Protein AF-0000000087153429 (afdb_homodimer)

Foldseek 3Di:
DPPPPDFLAQVVLQVCLVPPDDPVLCVQVKAWDHFFLDADDVRDPQDFGFTKMKRFDDQVQDDPPQWRDVVNVQSVQVSRQLSSVCSPVSHDFDKDWDDKDKDFDDTDGPFMKMWTKGFNDDDDFKTKIKIFIATPVPRHTGMIMITMMTTDDD/DPPPPDFLAQVVLQVCLVPPDDPVLCVQVKAWDHFFLDADDVRDPQDFGFTKMKRFDDQVQADPPQWRDVVNVQSVQVSRQLSSVCSPVSHDFDKDWDDKDKDFDDTDGPFMKMKTKGFNDDDDFKTKIKIFIATPVPRHTGMIMITMMTTDDD

Radius of gyration: 20.34 Å; Cα contacts (8 Å, |Δi|>4): 726; chains: 2; bounding box: 44×80×56 Å

Structure (mmCIF, N/CA/C/O backbone):
data_AF-0000000087153429-model_v1
#
loop_
_entity.id
_entity.type
_entity.pdbx_description
1 polymer 'Thioesterase domain-containing protein'
#
loop_
_atom_site.group_PDB
_atom_site.id
_atom_site.type_symbol
_atom_site.label_atom_id
_atom_site.label_alt_id
_atom_site.label_comp_id
_atom_site.label_asym_id
_atom_site.label_entity_id
_atom_site.label_seq_id
_atom_site.pdbx_PDB_ins_code
_atom_site.Cartn_x
_atom_site.Cartn_y
_atom_site.Cartn_z
_atom_site.occupancy
_atom_site.B_iso_or_equiv
_atom_site.auth_seq_id
_atom_site.auth_comp_id
_atom_site.auth_asym_id
_atom_site.auth_atom_id
_atom_site.pdbx_PDB_model_num
ATOM 1 N N . MET A 1 1 ? -10.391 -35.375 -31 1 30.48 1 MET A N 1
ATOM 2 C CA . MET A 1 1 ? -9.078 -34.969 -30.5 1 30.48 1 MET A CA 1
ATOM 3 C C . MET A 1 1 ? -9.211 -33.969 -29.344 1 30.48 1 MET A C 1
ATOM 5 O O . MET A 1 1 ? -9.688 -32.844 -29.531 1 30.48 1 MET A O 1
ATOM 9 N N . GLN A 1 2 ? -9.688 -34.344 -28.078 1 32.41 2 GLN A N 1
ATOM 10 C CA . GLN A 1 2 ? -10.211 -33.562 -26.969 1 32.41 2 GLN A CA 1
ATOM 11 C C . GLN A 1 2 ? -9.242 -32.438 -26.578 1 32.41 2 GLN A C 1
ATOM 13 O O . GLN A 1 2 ? -8.055 -32.688 -26.375 1 32.41 2 GLN A O 1
ATOM 18 N N . GLN A 1 3 ? -9.156 -31.266 -27.094 1 40.16 3 GLN A N 1
ATOM 19 C CA . GLN A 1 3 ? -8.258 -30.156 -26.797 1 40.16 3 GLN A CA 1
ATOM 20 C C . GLN A 1 3 ? -7.902 -30.109 -25.312 1 40.16 3 GLN A C 1
ATOM 22 O O . GLN A 1 3 ? -8.789 -30 -24.453 1 40.16 3 GLN A O 1
ATOM 27 N N . GLN A 1 4 ? -7.055 -31.047 -24.688 1 43.53 4 GLN A N 1
ATOM 28 C CA . GLN A 1 4 ? -6.602 -31.188 -23.312 1 43.53 4 GLN A CA 1
ATOM 29 C C . GLN A 1 4 ? -6.574 -29.828 -22.609 1 43.53 4 GLN A C 1
ATOM 31 O O . GLN A 1 4 ? -5.992 -28.875 -23.125 1 43.53 4 GLN A O 1
ATOM 36 N N . ALA A 1 5 ? -7.582 -29.281 -21.984 1 48.53 5 ALA A N 1
ATOM 37 C CA . ALA A 1 5 ? -7.793 -28.125 -21.109 1 48.53 5 ALA A CA 1
ATOM 38 C C . ALA A 1 5 ? -6.496 -27.719 -20.406 1 48.53 5 ALA A C 1
ATOM 40 O O . ALA A 1 5 ? -5.965 -28.484 -19.594 1 48.53 5 ALA A O 1
ATOM 41 N N . GLY A 1 6 ? -5.328 -27.047 -20.984 1 57.31 6 GLY A N 1
ATOM 42 C CA . GLY A 1 6 ? -3.984 -26.703 -20.562 1 57.31 6 GLY A CA 1
ATOM 43 C C . GLY A 1 6 ? -3.92 -26.219 -19.125 1 57.31 6 GLY A C 1
ATOM 44 O O . GLY A 1 6 ? -4.93 -25.797 -18.562 1 57.31 6 GLY A O 1
ATOM 45 N N . GLU A 1 7 ? -2.986 -26.922 -18.234 1 78.5 7 GLU A N 1
ATOM 46 C CA . GLU A 1 7 ? -2.736 -26.656 -16.828 1 78.5 7 GLU A CA 1
ATOM 47 C C . GLU A 1 7 ? -2.492 -25.172 -16.578 1 78.5 7 GLU A C 1
ATOM 49 O O . GLU A 1 7 ? -1.867 -24.5 -17.406 1 78.5 7 GLU A O 1
ATOM 54 N N . PHE A 1 8 ? -3.344 -24.469 -15.719 1 90.19 8 PHE A N 1
ATOM 55 C CA . PHE A 1 8 ? -3.133 -23.078 -15.305 1 90.19 8 PHE A CA 1
ATOM 56 C C . PHE A 1 8 ? -1.677 -22.844 -14.922 1 90.19 8 PHE A C 1
ATOM 58 O O . PHE A 1 8 ? -1.229 -23.312 -13.867 1 90.19 8 PHE A O 1
ATOM 65 N N . GLY A 1 9 ? -0.944 -22.344 -15.914 1 94.81 9 GLY A N 1
ATOM 66 C CA . GLY A 1 9 ? 0.492 -22.219 -15.727 1 94.81 9 GLY A CA 1
ATOM 67 C C . GLY A 1 9 ? 0.969 -20.781 -15.766 1 94.81 9 GLY A C 1
ATOM 68 O O . GLY A 1 9 ? 0.185 -19.844 -15.539 1 94.81 9 GLY A O 1
ATOM 69 N N . ILE A 1 10 ? 2.273 -20.641 -15.969 1 96.62 10 ILE A N 1
ATOM 70 C CA . ILE A 1 10 ? 2.922 -19.344 -15.852 1 96.62 10 ILE A CA 1
ATOM 71 C C . ILE A 1 10 ? 2.369 -18.391 -16.906 1 96.62 10 ILE A C 1
ATOM 73 O O . ILE A 1 10 ? 2.238 -17.188 -16.656 1 96.62 10 ILE A O 1
ATOM 77 N N . GLU A 1 11 ? 1.976 -18.875 -18.047 1 96.75 11 GLU A N 1
ATOM 78 C CA . GLU A 1 11 ? 1.41 -18.016 -19.094 1 96.75 11 GLU A CA 1
ATOM 79 C C . GLU A 1 11 ? 0.051 -17.469 -18.672 1 96.75 11 GLU A C 1
ATOM 81 O O . GLU A 1 11 ? -0.294 -16.328 -19.016 1 96.75 11 GLU A O 1
ATOM 86 N N . ASP A 1 12 ? -0.68 -18.234 -17.984 1 97 12 ASP A N 1
ATOM 87 C CA . ASP A 1 12 ? -1.948 -17.766 -17.438 1 97 12 ASP A CA 1
ATOM 88 C C . ASP A 1 12 ? -1.724 -16.672 -16.391 1 97 12 ASP A C 1
ATOM 90 O O . ASP A 1 12 ? -2.461 -15.68 -16.359 1 97 12 ASP A O 1
ATOM 94 N N . ALA A 1 13 ? -0.719 -16.922 -15.57 1 97.56 13 ALA A N 1
ATOM 95 C CA . ALA A 1 13 ? -0.369 -15.914 -14.57 1 97.56 13 ALA A CA 1
ATOM 96 C C . ALA A 1 13 ? 0.021 -14.594 -15.219 1 97.56 13 ALA A C 1
ATOM 98 O O . ALA A 1 13 ? -0.394 -13.523 -14.766 1 97.56 13 ALA A O 1
ATOM 99 N N . ARG A 1 14 ? 0.792 -14.672 -16.297 1 98.06 14 ARG A N 1
ATOM 100 C CA . ARG A 1 14 ? 1.217 -13.477 -17.016 1 98.06 14 ARG A CA 1
ATOM 101 C C . ARG A 1 14 ? 0.023 -12.758 -17.641 1 98.06 14 ARG A C 1
ATOM 103 O O . ARG A 1 14 ? -0.055 -11.531 -17.609 1 98.06 14 ARG A O 1
ATOM 110 N N . ARG A 1 15 ? -0.875 -13.5 -18.156 1 96.88 15 ARG A N 1
ATOM 111 C CA . ARG A 1 15 ? -2.096 -12.914 -18.703 1 96.88 15 ARG A CA 1
ATOM 112 C C . ARG A 1 15 ? -2.914 -12.234 -17.609 1 96.88 15 ARG A C 1
ATOM 114 O O . ARG A 1 15 ? -3.402 -11.117 -17.781 1 96.88 15 ARG A O 1
ATOM 121 N N . ALA A 1 16 ? -3.041 -12.938 -16.5 1 96.12 16 ALA A N 1
ATOM 122 C CA . ALA A 1 16 ? -3.793 -12.398 -15.367 1 96.12 16 ALA A CA 1
ATOM 123 C C . ALA A 1 16 ? -3.18 -11.086 -14.875 1 96.12 16 ALA A C 1
ATOM 125 O O . ALA A 1 16 ? -3.898 -10.141 -14.562 1 96.12 16 ALA A O 1
ATOM 126 N N . LEU A 1 17 ? -1.88 -11.047 -14.812 1 96.81 17 LEU A N 1
ATOM 127 C CA . LEU A 1 17 ? -1.168 -9.852 -14.367 1 96.81 17 LEU A CA 1
ATOM 128 C C . LEU A 1 17 ? -1.555 -8.641 -15.211 1 96.81 17 LEU A C 1
ATOM 130 O O . LEU A 1 17 ? -1.686 -7.531 -14.695 1 96.81 17 LEU A O 1
ATOM 134 N N . GLY A 1 18 ? -1.824 -8.852 -16.453 1 95.31 18 GLY A N 1
ATOM 135 C CA . GLY A 1 18 ? -2.154 -7.77 -17.359 1 95.31 18 GLY A CA 1
ATOM 136 C C . GLY A 1 18 ? -3.635 -7.441 -17.375 1 95.31 18 GLY A C 1
ATOM 137 O O . GLY A 1 18 ? -4.039 -6.422 -17.938 1 95.31 18 GLY A O 1
ATOM 138 N N . GLU A 1 19 ? -4.453 -8.234 -16.719 1 94.06 19 GLU A N 1
ATOM 139 C CA . GLU A 1 19 ? -5.891 -8.117 -16.938 1 94.06 19 GLU A CA 1
ATOM 140 C C . GLU A 1 19 ? -6.629 -7.781 -15.648 1 94.06 19 GLU A C 1
ATOM 142 O O . GLU A 1 19 ? -7.691 -7.156 -15.672 1 94.06 19 GLU A O 1
ATOM 147 N N . ILE A 1 20 ? -6.121 -8.148 -14.539 1 94 20 ILE A N 1
ATOM 148 C CA . ILE A 1 20 ? -6.91 -8.18 -13.312 1 94 20 ILE A CA 1
ATOM 149 C C . ILE A 1 20 ? -6.746 -6.855 -12.562 1 94 20 ILE A C 1
ATOM 151 O O . ILE A 1 20 ? -7.68 -6.391 -11.906 1 94 20 ILE A O 1
ATOM 155 N N . PHE A 1 21 ? -5.656 -6.238 -12.688 1 97.38 21 PHE A N 1
ATOM 156 C CA . PHE A 1 21 ? -5.32 -5.148 -11.773 1 97.38 21 PHE A CA 1
ATOM 157 C C . PHE A 1 21 ? -5.664 -3.801 -12.398 1 97.38 21 PHE A C 1
ATOM 159 O O . PHE A 1 21 ? -5.785 -3.686 -13.617 1 97.38 21 PHE A O 1
ATOM 166 N N . ALA A 1 22 ? -5.836 -2.822 -11.57 1 98.12 22 ALA A N 1
ATOM 167 C CA . ALA A 1 22 ? -6.125 -1.457 -12 1 98.12 22 ALA A CA 1
ATOM 168 C C . ALA A 1 22 ? -5.023 -0.92 -12.906 1 98.12 22 ALA A C 1
ATOM 170 O O . ALA A 1 22 ? -3.844 -1.227 -12.703 1 98.12 22 ALA A O 1
ATOM 171 N N . PRO A 1 23 ? -5.402 -0.061 -13.883 1 98.12 23 PRO A N 1
ATOM 172 C CA . PRO A 1 23 ? -4.395 0.537 -14.758 1 98.12 23 PRO A CA 1
ATOM 173 C C . PRO A 1 23 ? -3.271 1.224 -13.984 1 98.12 23 PRO A C 1
ATOM 175 O O . PRO A 1 23 ? -2.104 1.133 -14.375 1 98.12 23 PRO A O 1
ATOM 178 N N . TRP A 1 24 ? -3.576 1.933 -12.93 1 98.56 24 TRP A N 1
ATOM 179 C CA . TRP A 1 24 ? -2.572 2.582 -12.094 1 98.56 24 TRP A CA 1
ATOM 180 C C . TRP A 1 24 ? -1.581 1.562 -11.539 1 98.56 24 TRP A C 1
ATOM 182 O O . TRP A 1 24 ? -0.375 1.815 -11.5 1 98.56 24 TRP A O 1
ATOM 192 N N . VAL A 1 25 ? -2.035 0.394 -11.156 1 98.69 25 VAL A N 1
ATOM 193 C CA . VAL A 1 25 ? -1.162 -0.664 -10.656 1 98.69 25 VAL A CA 1
ATOM 194 C C . VAL A 1 25 ? -0.332 -1.233 -11.805 1 98.69 25 VAL A C 1
ATOM 196 O O . VAL A 1 25 ? 0.851 -1.537 -11.633 1 98.69 25 VAL A O 1
ATOM 199 N N . GLN A 1 26 ? -0.958 -1.325 -12.922 1 98.31 26 GLN A N 1
ATOM 200 C CA . GLN A 1 26 ? -0.266 -1.862 -14.086 1 98.31 26 GLN A CA 1
ATOM 201 C C . GLN A 1 26 ? 0.917 -0.98 -14.477 1 98.31 26 GLN A C 1
ATOM 203 O O . GLN A 1 26 ? 1.88 -1.457 -15.086 1 98.31 26 GLN A O 1
ATOM 208 N N . ASP A 1 27 ? 0.878 0.265 -14.109 1 98.5 27 ASP A N 1
ATOM 209 C CA . ASP A 1 27 ? 1.974 1.188 -14.398 1 98.5 27 ASP A CA 1
ATOM 210 C C . ASP A 1 27 ? 3.246 0.769 -13.664 1 98.5 27 ASP A C 1
ATOM 212 O O . ASP A 1 27 ? 4.332 1.269 -13.961 1 98.5 27 ASP A O 1
ATOM 216 N N . LEU A 1 28 ? 3.154 -0.161 -12.719 1 98.69 28 LEU A N 1
ATOM 217 C CA . LEU A 1 28 ? 4.34 -0.696 -12.062 1 98.69 28 LEU A CA 1
ATOM 218 C C . LEU A 1 28 ? 5.156 -1.552 -13.023 1 98.69 28 LEU A C 1
ATOM 220 O O . LEU A 1 28 ? 6.34 -1.81 -12.781 1 98.69 28 LEU A O 1
ATOM 224 N N . ASN A 1 29 ? 4.477 -2.061 -14.047 1 98.56 29 ASN A N 1
ATOM 225 C CA . ASN A 1 29 ? 5.129 -2.828 -15.102 1 98.56 29 ASN A CA 1
ATOM 226 C C . ASN A 1 29 ? 5.777 -4.098 -14.555 1 98.56 29 ASN A C 1
ATOM 228 O O . ASN A 1 29 ? 6.938 -4.383 -14.852 1 98.56 29 ASN A O 1
ATOM 232 N N . LEU A 1 30 ? 5.008 -4.844 -13.836 1 98.88 30 LEU A N 1
ATOM 233 C CA . LEU A 1 30 ? 5.504 -6.035 -13.148 1 98.88 30 LEU A CA 1
ATOM 234 C C . LEU A 1 30 ? 5.664 -7.191 -14.133 1 98.88 30 LEU A C 1
ATOM 236 O O . LEU A 1 30 ? 5.016 -7.219 -15.18 1 98.88 30 LEU A O 1
ATOM 240 N N . ALA A 1 31 ? 6.52 -8.109 -13.734 1 98.81 31 ALA A N 1
ATOM 241 C CA . ALA A 1 31 ? 6.703 -9.336 -14.508 1 98.81 31 ALA A CA 1
ATOM 242 C C . ALA A 1 31 ? 6.605 -10.562 -13.617 1 98.81 31 ALA A C 1
ATOM 244 O O . ALA A 1 31 ? 7.062 -10.547 -12.469 1 98.81 31 ALA A O 1
ATOM 245 N N . VAL A 1 32 ? 6.062 -11.617 -14.141 1 98.75 32 VAL A N 1
ATOM 246 C CA . VAL A 1 32 ? 6.059 -12.906 -13.453 1 98.75 32 VAL A CA 1
ATOM 247 C C . VAL A 1 32 ? 7.316 -13.695 -13.812 1 98.75 32 VAL A C 1
ATOM 249 O O . VAL A 1 32 ? 7.551 -14 -14.984 1 98.75 32 VAL A O 1
ATOM 252 N N . GLU A 1 33 ? 8.078 -14.039 -12.789 1 98.62 33 GLU A N 1
ATOM 253 C CA . GLU A 1 33 ? 9.32 -14.766 -13.016 1 98.62 33 GLU A CA 1
ATOM 254 C C . GLU A 1 33 ? 9.133 -16.266 -12.781 1 98.62 33 GLU A C 1
ATOM 256 O O . GLU A 1 33 ? 9.758 -17.078 -13.461 1 98.62 33 GLU A O 1
ATOM 261 N N . GLN A 1 34 ? 8.484 -16.594 -11.812 1 98.25 34 GLN A N 1
ATOM 262 C CA . GLN A 1 34 ? 8.188 -17.969 -11.438 1 98.25 34 GLN A CA 1
ATOM 263 C C . GLN A 1 34 ? 6.727 -18.141 -11.039 1 98.25 34 GLN A C 1
ATOM 265 O O . GLN A 1 34 ? 6.105 -17.188 -10.547 1 98.25 34 GLN A O 1
ATOM 270 N N . PHE A 1 35 ? 6.234 -19.234 -11.266 1 98.12 35 PHE A N 1
ATOM 271 C CA . PHE A 1 35 ? 4.867 -19.609 -10.93 1 98.12 35 PHE A CA 1
ATOM 272 C C . PHE A 1 35 ? 4.812 -21.078 -10.484 1 98.12 35 PHE A C 1
ATOM 274 O O . PHE A 1 35 ? 4.949 -21.984 -11.297 1 98.12 35 PHE A O 1
ATOM 281 N N . ASP A 1 36 ? 4.637 -21.234 -9.203 1 96.5 36 ASP A N 1
ATOM 282 C CA . ASP A 1 36 ? 4.734 -22.547 -8.586 1 96.5 36 ASP A CA 1
ATOM 283 C C . ASP A 1 36 ? 3.357 -23.062 -8.18 1 96.5 36 ASP A C 1
ATOM 285 O O . ASP A 1 36 ? 2.891 -22.797 -7.07 1 96.5 36 ASP A O 1
ATOM 289 N N . PHE A 1 37 ? 2.754 -23.812 -8.984 1 93.5 37 PHE A N 1
ATOM 290 C CA . PHE A 1 37 ? 1.394 -24.266 -8.719 1 93.5 37 PHE A CA 1
ATOM 291 C C . PHE A 1 37 ? 1.383 -25.719 -8.273 1 93.5 37 PHE A C 1
ATOM 293 O O . PHE A 1 37 ? 0.351 -26.234 -7.836 1 93.5 37 PHE A O 1
ATOM 300 N N . ALA A 1 38 ? 2.471 -26.391 -8.406 1 90.75 38 ALA A N 1
ATOM 301 C CA . ALA A 1 38 ? 2.604 -27.766 -7.945 1 90.75 38 ALA A CA 1
ATOM 302 C C . ALA A 1 38 ? 3.99 -28.016 -7.367 1 90.75 38 ALA A C 1
ATOM 304 O O . ALA A 1 38 ? 4.984 -27.469 -7.852 1 90.75 38 ALA A O 1
ATOM 305 N N . ALA A 1 39 ? 3.943 -28.812 -6.355 1 89.69 39 ALA A N 1
ATOM 306 C CA . ALA A 1 39 ? 5.223 -29.141 -5.738 1 89.69 39 ALA A CA 1
ATOM 307 C C . ALA A 1 39 ? 6.148 -29.828 -6.734 1 89.69 39 ALA A C 1
ATOM 309 O O . ALA A 1 39 ? 5.715 -30.703 -7.496 1 89.69 39 ALA A O 1
ATOM 310 N N . PRO A 1 40 ? 7.398 -29.375 -6.746 1 86.88 40 PRO A N 1
ATOM 311 C CA . PRO A 1 40 ? 8.336 -30.109 -7.586 1 86.88 40 PRO A CA 1
ATOM 312 C C . PRO A 1 40 ? 8.617 -31.516 -7.055 1 86.88 40 PRO A C 1
ATOM 314 O O . PRO A 1 40 ? 8.328 -31.812 -5.895 1 86.88 40 PRO A O 1
ATOM 317 N N . PRO A 1 41 ? 9.125 -32.344 -8.07 1 85.94 41 PRO A N 1
ATOM 318 C CA . PRO A 1 41 ? 9.547 -33.656 -7.555 1 85.94 41 PRO A CA 1
ATOM 319 C C . PRO A 1 41 ? 10.555 -33.531 -6.414 1 85.94 41 PRO A C 1
ATOM 321 O O . PRO A 1 41 ? 11.531 -32.781 -6.523 1 85.94 41 PRO A O 1
ATOM 324 N N . GLY A 1 42 ? 10.375 -34.094 -5.266 1 85.5 42 GLY A N 1
ATOM 325 C CA . GLY A 1 42 ? 11.25 -34.031 -4.109 1 85.5 42 GLY A CA 1
ATOM 326 C C . GLY A 1 42 ? 10.906 -32.875 -3.178 1 85.5 42 GLY A C 1
ATOM 327 O O . GLY A 1 42 ? 11.641 -32.625 -2.219 1 85.5 42 GLY A O 1
ATOM 328 N N . GLY A 1 43 ? 9.938 -32.219 -3.666 1 76.06 43 GLY A N 1
ATOM 329 C CA . GLY A 1 43 ? 9.516 -31.141 -2.789 1 76.06 43 GLY A CA 1
ATOM 330 C C . GLY A 1 43 ? 9.102 -31.625 -1.411 1 76.06 43 GLY A C 1
ATOM 331 O O . GLY A 1 43 ? 8.57 -32.719 -1.264 1 76.06 43 GLY A O 1
ATOM 332 N N . GLY A 1 44 ? 9.578 -31.016 -0.443 1 79 44 GLY A N 1
ATOM 333 C CA . GLY A 1 44 ? 9.289 -31.422 0.924 1 79 44 GLY A CA 1
ATOM 334 C C . GLY A 1 44 ? 7.879 -31.078 1.366 1 79 44 GLY A C 1
ATOM 335 O O . GLY A 1 44 ? 7.125 -30.453 0.613 1 79 44 GLY A O 1
ATOM 336 N N . ALA A 1 45 ? 7.57 -31.625 2.498 1 85.38 45 ALA A N 1
ATOM 337 C CA . ALA A 1 45 ? 6.273 -31.391 3.125 1 85.38 45 ALA A CA 1
ATOM 338 C C . ALA A 1 45 ? 6.051 -29.906 3.406 1 85.38 45 ALA A C 1
ATOM 340 O O . ALA A 1 45 ? 4.91 -29.469 3.562 1 85.38 45 ALA A O 1
ATOM 341 N N . ASP A 1 46 ? 7.094 -29.109 3.223 1 90.38 46 ASP A N 1
ATOM 342 C CA . ASP A 1 46 ? 7.02 -27.703 3.602 1 90.38 46 ASP A CA 1
ATOM 343 C C . ASP A 1 46 ? 6.863 -26.812 2.371 1 90.38 46 ASP A C 1
ATOM 345 O O . ASP A 1 46 ? 6.848 -25.578 2.486 1 90.38 46 AS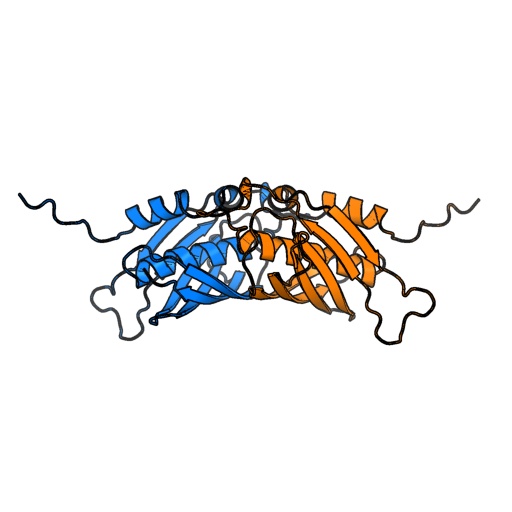P A O 1
ATOM 349 N N . TRP A 1 47 ? 6.66 -27.484 1.257 1 92.81 47 TRP A N 1
ATOM 350 C CA . TRP A 1 47 ? 6.492 -26.719 0.028 1 92.81 47 TRP A CA 1
ATOM 351 C C . TRP A 1 47 ? 5.203 -25.906 0.065 1 92.81 47 TRP A C 1
ATOM 353 O O . TRP A 1 47 ? 4.172 -26.391 0.537 1 92.81 47 TRP A O 1
ATOM 363 N N . GLN A 1 48 ? 5.25 -24.672 -0.468 1 96.12 48 GLN A N 1
ATOM 364 C CA . GLN A 1 48 ? 4.086 -23.797 -0.584 1 96.12 48 GLN A CA 1
ATOM 365 C C . GLN A 1 48 ? 3.914 -23.297 -2.016 1 96.12 48 GLN A C 1
ATOM 367 O O . GLN A 1 48 ? 4.891 -22.938 -2.672 1 96.12 48 GLN A O 1
ATOM 372 N N . PRO A 1 49 ? 2.699 -23.312 -2.51 1 97.44 49 PRO A N 1
ATOM 373 C CA . PRO A 1 49 ? 2.482 -22.703 -3.82 1 97.44 49 PRO A CA 1
ATOM 374 C C . PRO A 1 49 ? 2.732 -21.188 -3.811 1 97.44 49 PRO A C 1
ATOM 376 O O . PRO A 1 49 ? 2.688 -20.562 -2.75 1 97.44 49 PRO A O 1
ATOM 379 N N . GLY A 1 50 ? 2.986 -20.672 -4.973 1 98.5 50 GLY A N 1
ATOM 380 C CA . GLY A 1 50 ? 3.24 -19.234 -5.008 1 98.5 50 GLY A CA 1
ATOM 381 C C . GLY A 1 50 ? 3.832 -18.781 -6.328 1 98.5 50 GLY A C 1
ATOM 382 O O . GLY A 1 50 ? 3.613 -19.391 -7.367 1 98.5 50 GLY A O 1
ATOM 383 N N . ALA A 1 51 ? 4.41 -17.594 -6.254 1 98.75 51 ALA A N 1
ATOM 384 C CA . ALA A 1 51 ? 4.988 -16.969 -7.441 1 98.75 51 ALA A CA 1
ATOM 385 C C . ALA A 1 51 ? 6.113 -16 -7.059 1 98.75 51 ALA A C 1
ATOM 387 O O . ALA A 1 51 ? 6.133 -15.469 -5.949 1 98.75 51 ALA A O 1
ATOM 388 N N . VAL A 1 52 ? 7.023 -15.875 -7.969 1 98.88 52 VAL A N 1
ATOM 389 C CA . VAL A 1 52 ? 8.039 -14.828 -7.875 1 98.88 52 VAL A CA 1
ATOM 390 C C . VAL A 1 52 ? 7.805 -13.781 -8.969 1 98.88 52 VAL A C 1
ATOM 392 O O . VAL A 1 52 ? 7.723 -14.125 -10.148 1 98.88 52 VAL A O 1
ATOM 395 N N . LEU A 1 53 ? 7.637 -12.578 -8.57 1 98.94 53 LEU A N 1
ATOM 396 C CA . LEU A 1 53 ? 7.469 -11.469 -9.508 1 98.94 53 LEU A CA 1
ATOM 397 C C . LEU A 1 53 ? 8.617 -10.477 -9.391 1 98.94 53 LEU A C 1
ATOM 399 O O . LEU A 1 53 ? 9.336 -10.469 -8.391 1 98.94 53 LEU A O 1
ATOM 403 N N . ARG A 1 54 ? 8.789 -9.656 -10.445 1 98.94 54 ARG A N 1
ATOM 404 C CA . ARG A 1 54 ? 9.812 -8.625 -10.492 1 98.94 54 ARG A CA 1
ATOM 405 C C . ARG A 1 54 ? 9.195 -7.246 -10.711 1 98.94 54 ARG A C 1
ATOM 407 O O . ARG A 1 54 ? 8.32 -7.082 -11.57 1 98.94 54 ARG A O 1
ATOM 414 N N . LEU A 1 55 ? 9.57 -6.348 -9.891 1 98.88 55 LEU A N 1
ATOM 415 C CA . LEU A 1 55 ? 9.344 -4.918 -10.086 1 98.88 55 LEU A CA 1
ATOM 416 C C . LEU A 1 55 ? 10.57 -4.246 -10.688 1 98.88 55 LEU A C 1
ATOM 418 O O . LEU A 1 55 ? 11.602 -4.113 -10.023 1 98.88 55 LEU A O 1
ATOM 422 N N . PRO A 1 56 ? 10.453 -3.875 -11.93 1 98.75 56 PRO A N 1
ATOM 423 C CA . PRO A 1 56 ? 11.609 -3.166 -12.492 1 98.75 56 PRO A CA 1
ATOM 424 C C . PRO A 1 56 ? 11.828 -1.795 -11.859 1 98.75 56 PRO A C 1
ATOM 426 O O . PRO A 1 56 ? 10.859 -1.093 -11.555 1 98.75 56 PRO A O 1
ATOM 429 N N . PHE A 1 57 ? 13.102 -1.45 -11.75 1 98.12 57 PHE A N 1
ATOM 430 C CA . PHE A 1 57 ? 13.43 -0.126 -11.234 1 98.12 57 PHE A CA 1
ATOM 431 C C . PHE A 1 57 ? 12.945 0.96 -12.188 1 98.12 57 PHE A C 1
ATOM 433 O O . PHE A 1 57 ? 13.07 0.825 -13.406 1 98.12 57 PHE A O 1
ATOM 440 N N . SER A 1 58 ? 12.438 1.971 -11.664 1 97.56 58 SER A N 1
ATOM 441 C CA . SER A 1 58 ? 12.039 3.172 -12.391 1 97.56 58 SER A CA 1
ATOM 442 C C . SER A 1 58 ? 12.164 4.414 -11.516 1 97.56 58 SER A C 1
ATOM 444 O O . SER A 1 58 ? 11.773 4.402 -10.344 1 97.56 58 SER A O 1
ATOM 446 N N . GLU A 1 59 ? 12.664 5.484 -12.078 1 96.44 59 GLU A N 1
ATOM 447 C CA . GLU A 1 59 ? 12.75 6.742 -11.352 1 96.44 59 GLU A CA 1
ATOM 448 C C . GLU A 1 59 ? 11.367 7.238 -10.945 1 96.44 59 GLU A C 1
ATOM 450 O O . GLU A 1 59 ? 11.219 7.953 -9.945 1 96.44 59 GLU A O 1
ATOM 455 N N . ARG A 1 60 ? 10.344 6.855 -11.633 1 97.56 60 ARG A N 1
ATOM 456 C CA . ARG A 1 60 ? 8.984 7.293 -11.336 1 97.56 60 ARG A CA 1
ATOM 457 C C . ARG A 1 60 ? 8.523 6.75 -9.984 1 97.56 60 ARG A C 1
ATOM 459 O O . ARG A 1 60 ? 7.551 7.246 -9.414 1 97.56 60 ARG A O 1
ATOM 466 N N . LEU A 1 61 ? 9.172 5.648 -9.539 1 98.25 61 LEU A N 1
ATOM 467 C CA . LEU A 1 61 ? 8.766 5.016 -8.297 1 98.25 61 LEU A CA 1
ATOM 468 C C . LEU A 1 61 ? 9.539 5.594 -7.113 1 98.25 61 LEU A C 1
ATOM 470 O O . LEU A 1 61 ? 9.297 5.219 -5.965 1 98.25 61 LEU A O 1
ATOM 474 N N . CYS A 1 62 ? 10.469 6.469 -7.367 1 96.19 62 CYS A N 1
ATOM 475 C CA . CYS A 1 62 ? 11.391 6.945 -6.34 1 96.19 62 CYS A CA 1
ATOM 476 C C . CYS A 1 62 ? 10.914 8.266 -5.75 1 96.19 62 CYS A C 1
ATOM 478 O O . CYS A 1 62 ? 10.531 9.18 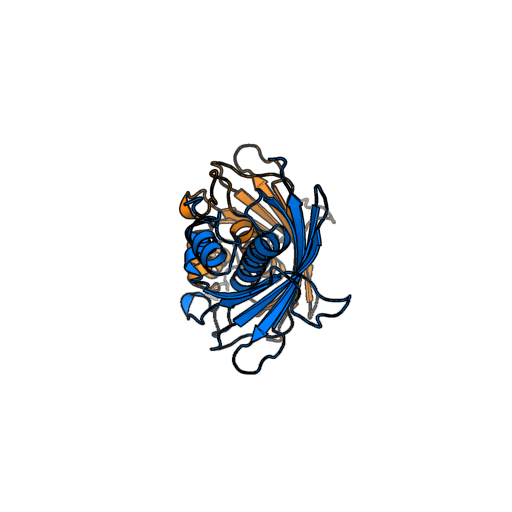-6.484 1 96.19 62 CYS A O 1
ATOM 480 N N . ARG A 1 63 ? 10.883 8.273 -4.43 1 90.38 63 ARG A N 1
ATOM 481 C CA . ARG A 1 63 ? 10.672 9.531 -3.729 1 90.38 63 ARG A CA 1
ATOM 482 C C . ARG A 1 63 ? 11.93 10.398 -3.779 1 90.38 63 ARG A C 1
ATOM 484 O O . ARG A 1 63 ? 12.938 10.008 -4.363 1 90.38 63 ARG A O 1
ATOM 491 N N . SER A 1 64 ? 11.727 11.57 -3.141 1 81.56 64 SER A N 1
ATOM 492 C CA . SER A 1 64 ? 12.875 12.469 -3.064 1 81.56 64 SER A CA 1
ATOM 493 C C . SER A 1 64 ? 14.07 11.773 -2.42 1 81.56 64 SER A C 1
ATOM 495 O O . SER A 1 64 ? 13.914 11.047 -1.436 1 81.56 64 SER A O 1
ATOM 497 N N . GLY A 1 65 ? 15.203 11.68 -3.039 1 82.56 65 GLY A N 1
ATOM 498 C CA . GLY A 1 65 ? 16.406 11.016 -2.561 1 82.56 65 GLY A CA 1
ATOM 499 C C . GLY A 1 65 ? 16.734 9.75 -3.336 1 82.56 65 GLY A C 1
ATOM 500 O O . GLY A 1 65 ? 17.766 9.125 -3.102 1 82.56 65 GLY A O 1
ATOM 501 N N . GLY A 1 66 ? 15.781 9.32 -4.188 1 89.25 66 GLY A N 1
ATOM 502 C CA . GLY A 1 66 ? 16.109 8.227 -5.094 1 89.25 66 GLY A CA 1
ATOM 503 C C . GLY A 1 66 ? 15.703 6.867 -4.566 1 89.25 66 GLY A C 1
ATOM 504 O O . GLY A 1 66 ? 15.977 5.844 -5.191 1 89.25 66 GLY A O 1
ATOM 505 N N . THR A 1 67 ? 15.117 6.871 -3.461 1 95 67 THR A N 1
ATOM 506 C CA . THR A 1 67 ? 14.688 5.625 -2.834 1 95 67 THR A CA 1
ATOM 507 C C . THR A 1 67 ? 13.305 5.215 -3.348 1 95 67 THR A C 1
ATOM 509 O O . THR A 1 67 ? 12.406 6.047 -3.467 1 95 67 THR A O 1
ATOM 512 N N . VAL A 1 68 ? 13.141 3.908 -3.682 1 97.69 68 VAL A N 1
ATOM 513 C CA . VAL A 1 68 ? 11.844 3.408 -4.121 1 97.69 68 VAL A CA 1
ATOM 514 C C . VAL A 1 68 ? 10.805 3.627 -3.021 1 97.69 68 VAL A C 1
ATOM 516 O O . VAL A 1 68 ? 11.055 3.322 -1.853 1 97.69 68 VAL A O 1
ATOM 519 N N . SER A 1 69 ? 9.711 4.168 -3.355 1 98.25 69 SER A N 1
ATOM 520 C CA . SER A 1 69 ? 8.695 4.516 -2.361 1 98.25 69 SER A CA 1
ATOM 521 C C . SER A 1 69 ? 8.117 3.27 -1.703 1 98.25 69 SER A C 1
ATOM 523 O O . SER A 1 69 ? 7.926 2.246 -2.361 1 98.25 69 SER A O 1
ATOM 525 N N . GLY A 1 70 ? 7.824 3.324 -0.402 1 98.31 70 GLY A N 1
ATOM 526 C CA . GLY A 1 70 ? 7.145 2.242 0.292 1 98.31 70 GLY A CA 1
ATOM 527 C C . GLY A 1 70 ? 5.777 1.927 -0.286 1 98.31 70 GLY A C 1
ATOM 528 O O . GLY A 1 70 ? 5.332 0.779 -0.246 1 98.31 70 GLY A O 1
ATOM 529 N N . GLN A 1 71 ? 5.09 2.953 -0.763 1 98.75 71 GLN A N 1
ATOM 530 C CA . GLN A 1 71 ? 3.791 2.791 -1.408 1 98.75 71 GLN A CA 1
ATOM 531 C C . GLN A 1 71 ? 3.875 1.812 -2.574 1 98.75 71 GLN A C 1
ATOM 533 O O . GLN A 1 71 ? 3.039 0.916 -2.701 1 98.75 71 GLN A O 1
ATOM 538 N N . ALA A 1 72 ? 4.922 1.933 -3.393 1 98.81 72 ALA A N 1
ATOM 539 C CA . ALA A 1 72 ? 5.113 1.031 -4.523 1 98.81 72 ALA A CA 1
ATOM 540 C C . ALA A 1 72 ? 5.395 -0.392 -4.051 1 98.81 72 ALA A C 1
ATOM 542 O O . ALA A 1 72 ? 4.891 -1.357 -4.633 1 98.81 72 ALA A O 1
ATOM 543 N N . LEU A 1 73 ? 6.176 -0.486 -3.014 1 98.88 73 LEU A N 1
ATOM 544 C CA . LEU A 1 73 ? 6.52 -1.802 -2.486 1 98.88 73 LEU A CA 1
ATOM 545 C C . LEU A 1 73 ? 5.289 -2.5 -1.919 1 98.88 73 LEU A C 1
ATOM 547 O O . LEU A 1 73 ? 5.105 -3.703 -2.121 1 98.88 73 LEU A O 1
ATOM 551 N N . MET A 1 74 ? 4.445 -1.788 -1.221 1 98.94 74 MET A N 1
ATOM 552 C CA . MET A 1 74 ? 3.215 -2.365 -0.689 1 98.94 74 MET A CA 1
ATOM 553 C C . MET A 1 74 ? 2.303 -2.836 -1.816 1 98.94 74 MET A C 1
ATOM 555 O O . MET A 1 74 ? 1.744 -3.934 -1.752 1 98.94 74 MET A O 1
ATOM 559 N N . ALA A 1 75 ? 2.113 -1.998 -2.785 1 98.94 75 ALA A N 1
ATOM 560 C CA . ALA A 1 75 ? 1.284 -2.357 -3.934 1 98.94 75 ALA A CA 1
ATOM 561 C C . ALA A 1 75 ? 1.844 -3.58 -4.652 1 98.94 75 ALA A C 1
ATOM 563 O O . ALA A 1 75 ? 1.091 -4.469 -5.059 1 98.94 75 ALA A O 1
ATOM 564 N N . PHE A 1 76 ? 3.17 -3.615 -4.797 1 98.94 76 PHE A N 1
ATOM 565 C CA . PHE A 1 76 ? 3.861 -4.73 -5.438 1 98.94 76 PHE A CA 1
ATOM 566 C C . PHE A 1 76 ? 3.611 -6.027 -4.684 1 98.94 76 PHE A C 1
ATOM 568 O O . PHE A 1 76 ? 3.219 -7.035 -5.277 1 98.94 76 PHE A O 1
ATOM 575 N N . ALA A 1 77 ? 3.764 -5.973 -3.404 1 98.94 77 ALA A N 1
ATOM 576 C CA . ALA A 1 77 ? 3.559 -7.16 -2.574 1 98.94 77 ALA A CA 1
ATOM 577 C C . ALA A 1 77 ? 2.131 -7.68 -2.705 1 98.94 77 ALA A C 1
ATOM 579 O O . ALA A 1 77 ? 1.912 -8.891 -2.826 1 98.94 77 ALA A O 1
ATOM 580 N N . ASP A 1 78 ? 1.185 -6.789 -2.629 1 98.94 78 ASP A N 1
ATOM 581 C CA . ASP A 1 78 ? -0.213 -7.18 -2.783 1 98.94 78 ASP A CA 1
ATOM 582 C C . ASP A 1 78 ? -0.448 -7.859 -4.129 1 98.94 78 ASP A C 1
ATOM 584 O O . ASP A 1 78 ? -1.111 -8.898 -4.199 1 98.94 78 ASP A O 1
ATOM 588 N N . THR A 1 79 ? 0.057 -7.297 -5.156 1 98.88 79 THR A N 1
ATOM 589 C CA . THR A 1 79 ? -0.094 -7.84 -6.5 1 98.88 79 THR A CA 1
ATOM 590 C C . THR A 1 79 ? 0.504 -9.242 -6.586 1 98.88 79 THR A C 1
ATOM 592 O O . THR A 1 79 ? -0.127 -10.164 -7.113 1 98.88 79 THR A O 1
ATOM 595 N N . ALA A 1 80 ? 1.714 -9.359 -6.047 1 98.94 80 ALA A N 1
ATOM 596 C CA . ALA A 1 80 ? 2.3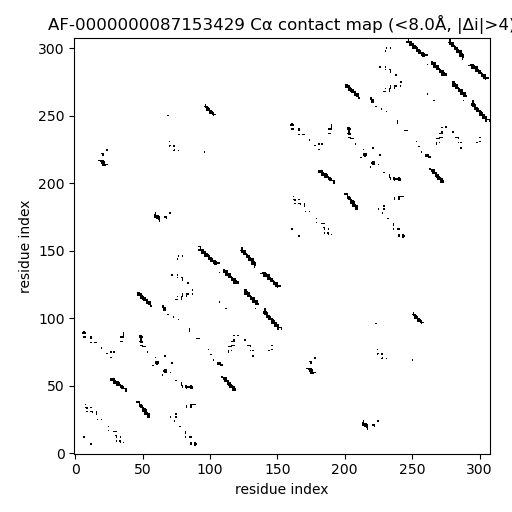85 -10.656 -6.062 1 98.94 80 ALA A CA 1
ATOM 597 C C . ALA A 1 80 ? 1.559 -11.711 -5.336 1 98.94 80 ALA A C 1
ATOM 599 O O . ALA A 1 80 ? 1.495 -12.867 -5.766 1 98.94 80 ALA A O 1
ATOM 600 N N . MET A 1 81 ? 0.938 -11.312 -4.262 1 98.81 81 MET A N 1
ATOM 601 C CA . MET A 1 81 ? 0.161 -12.266 -3.477 1 98.81 81 MET A CA 1
ATOM 602 C C . MET A 1 81 ? -1.082 -12.711 -4.238 1 98.81 81 MET A C 1
ATOM 604 O O . MET A 1 81 ? -1.494 -13.867 -4.141 1 98.81 81 MET A O 1
ATOM 608 N N . VAL A 1 82 ? -1.714 -11.789 -4.938 1 98.5 82 VAL A N 1
ATOM 609 C CA . VAL A 1 82 ? -2.844 -12.18 -5.777 1 98.5 82 VAL A CA 1
ATOM 610 C C . VAL A 1 82 ? -2.404 -13.242 -6.773 1 98.5 82 VAL A C 1
ATOM 612 O O . VAL A 1 82 ? -3.076 -14.266 -6.938 1 98.5 82 VAL A O 1
ATOM 615 N N . ILE A 1 83 ? -1.273 -13.039 -7.398 1 98.69 83 ILE A N 1
ATOM 616 C CA . ILE A 1 83 ? -0.769 -14 -8.375 1 98.69 83 ILE A CA 1
ATOM 617 C C . ILE A 1 83 ? -0.445 -15.32 -7.68 1 98.69 83 ILE A C 1
ATOM 619 O O . ILE A 1 83 ? -0.707 -16.391 -8.219 1 98.69 83 ILE A O 1
ATOM 623 N N . ALA A 1 84 ? 0.162 -15.273 -6.5 1 98.81 84 ALA A N 1
ATOM 624 C CA . ALA A 1 84 ? 0.424 -16.484 -5.723 1 98.81 84 ALA A CA 1
ATOM 625 C C . ALA A 1 84 ? -0.867 -17.25 -5.445 1 98.81 84 ALA A C 1
ATOM 627 O O . ALA A 1 84 ? -0.886 -18.469 -5.473 1 98.81 84 ALA A O 1
ATOM 628 N N . ASN A 1 85 ? -1.919 -16.531 -5.148 1 98.44 85 ASN A N 1
ATOM 629 C CA . ASN A 1 85 ? -3.205 -17.172 -4.898 1 98.44 85 ASN A CA 1
ATOM 630 C C . ASN A 1 85 ? -3.709 -17.906 -6.133 1 98.44 85 ASN A C 1
ATOM 632 O O . ASN A 1 85 ? -4.363 -18.953 -6.016 1 98.44 85 ASN A O 1
ATOM 636 N N . LEU A 1 86 ? -3.465 -17.312 -7.34 1 98 86 LEU A N 1
ATOM 637 C CA . LEU A 1 86 ? -3.816 -18.031 -8.555 1 98 86 LEU A CA 1
ATOM 638 C C . LEU A 1 86 ? -3.098 -19.375 -8.617 1 98 86 LEU A C 1
ATOM 640 O O . LEU A 1 86 ? -3.676 -20.391 -9.039 1 98 86 LEU A O 1
ATOM 644 N N . ALA A 1 87 ? -1.841 -19.406 -8.203 1 97.88 87 ALA A N 1
ATOM 645 C CA . ALA A 1 87 ? -1.072 -20.641 -8.18 1 97.88 87 ALA A CA 1
ATOM 646 C C . ALA A 1 87 ? -1.698 -21.656 -7.23 1 97.88 87 ALA A C 1
ATOM 648 O O . ALA A 1 87 ? -1.908 -22.812 -7.598 1 97.88 87 ALA A O 1
ATOM 649 N N . ALA A 1 88 ? -1.999 -21.234 -6.082 1 97.31 88 ALA A N 1
ATOM 650 C CA . ALA A 1 88 ? -2.549 -22.109 -5.051 1 97.31 88 ALA A CA 1
ATOM 651 C C . ALA A 1 88 ? -3.902 -22.672 -5.48 1 97.31 88 ALA A C 1
ATOM 653 O O . ALA A 1 88 ? -4.215 -23.828 -5.195 1 97.31 88 ALA A O 1
ATOM 654 N N . ASN A 1 89 ? -4.664 -21.828 -6.129 1 95.88 89 ASN A N 1
ATOM 655 C CA . ASN A 1 89 ? -6.004 -22.219 -6.551 1 95.88 89 ASN A CA 1
ATOM 656 C C . ASN A 1 89 ? -5.98 -22.984 -7.867 1 95.88 89 ASN A C 1
ATOM 658 O O . ASN A 1 89 ? -7.008 -23.516 -8.305 1 95.88 89 ASN A O 1
ATOM 662 N N . LYS A 1 90 ? -4.848 -23.016 -8.539 1 93.88 90 LYS A N 1
ATOM 663 C CA . LYS A 1 90 ? -4.73 -23.547 -9.891 1 93.88 90 LYS A CA 1
ATOM 664 C C . LYS A 1 90 ? -5.785 -22.953 -10.82 1 93.88 90 LYS A C 1
ATOM 666 O O . LYS A 1 90 ? -6.465 -23.688 -11.547 1 93.88 90 LYS A O 1
ATOM 671 N N . GLY A 1 91 ? -5.871 -21.625 -10.719 1 94.25 91 GLY A N 1
ATOM 672 C CA . GLY A 1 91 ? -6.859 -20.859 -11.469 1 94.25 91 GLY A CA 1
ATOM 673 C C . GLY A 1 91 ? -7.262 -19.578 -10.781 1 94.25 91 GLY A C 1
ATOM 674 O O . GLY A 1 91 ? -6.828 -19.297 -9.664 1 94.25 91 GLY A O 1
ATOM 675 N N . TYR A 1 92 ? -8.047 -18.859 -11.531 1 92.88 92 TYR A N 1
ATOM 676 C CA . TYR A 1 92 ? -8.523 -17.594 -10.961 1 92.88 92 TYR A CA 1
ATOM 677 C C . TYR A 1 92 ? -9.766 -17.828 -10.102 1 92.88 92 TYR A C 1
ATOM 679 O O . TYR A 1 92 ? -10.688 -18.531 -10.5 1 92.88 92 TYR A O 1
ATOM 687 N N . ARG A 1 93 ? -9.734 -17.328 -8.992 1 93.25 93 ARG A N 1
ATOM 688 C CA . ARG A 1 93 ? -10.859 -17.188 -8.078 1 93.25 93 ARG A CA 1
ATOM 689 C C . ARG A 1 93 ? -10.992 -15.75 -7.582 1 93.25 93 ARG A C 1
ATOM 691 O O . ARG A 1 93 ? -10.008 -15.148 -7.148 1 93.25 93 ARG A O 1
ATOM 698 N N . ALA A 1 94 ? -12.25 -15.211 -7.672 1 93.75 94 ALA A N 1
ATOM 699 C CA . ALA A 1 94 ? -12.477 -13.859 -7.176 1 93.75 94 ALA A CA 1
ATOM 700 C C . ALA A 1 94 ? -12.055 -13.734 -5.715 1 93.75 94 ALA A C 1
ATOM 702 O O . ALA A 1 94 ? -12.305 -14.633 -4.91 1 93.75 94 ALA A O 1
ATOM 703 N N . MET A 1 95 ? -11.383 -12.617 -5.43 1 96.31 95 MET A N 1
ATOM 704 C CA . MET A 1 95 ? -10.852 -12.414 -4.086 1 96.31 95 MET A CA 1
ATOM 705 C C . MET A 1 95 ? -10.742 -10.93 -3.764 1 96.31 95 MET A C 1
ATOM 707 O O . MET A 1 95 ? -10.758 -10.086 -4.668 1 96.31 95 MET A O 1
ATOM 711 N N . THR A 1 96 ? -10.672 -10.633 -2.447 1 96.81 96 THR A N 1
ATOM 712 C CA . THR A 1 96 ? -10.406 -9.273 -1.983 1 96.81 96 THR A CA 1
ATOM 713 C C . THR A 1 96 ? -9.5 -9.289 -0.758 1 96.81 96 THR A C 1
ATOM 715 O O . THR A 1 96 ? -9.609 -10.172 0.095 1 96.81 96 THR A O 1
ATOM 718 N N . THR A 1 97 ? -8.609 -8.367 -0.736 1 98 97 THR A N 1
ATOM 719 C CA . THR A 1 97 ? -7.707 -8.25 0.406 1 98 97 THR A CA 1
ATOM 720 C C . THR A 1 97 ? -8.477 -7.875 1.668 1 98 97 THR A C 1
ATOM 722 O O . THR A 1 97 ? -9.32 -6.977 1.643 1 98 97 THR A O 1
ATOM 725 N N . VAL A 1 98 ? -8.195 -8.547 2.738 1 98.62 98 VAL A N 1
ATOM 726 C CA . VAL A 1 98 ? -8.789 -8.266 4.039 1 98.62 98 VAL A CA 1
ATOM 727 C C . VAL A 1 98 ? -7.812 -7.457 4.891 1 98.62 98 VAL A C 1
ATOM 729 O O . VAL A 1 98 ? -8.195 -6.461 5.508 1 98.62 98 VAL A O 1
ATOM 732 N N . ASP A 1 99 ? -6.617 -7.902 4.875 1 98.56 99 ASP A N 1
ATOM 733 C CA . ASP A 1 99 ? -5.605 -7.117 5.578 1 98.56 99 ASP A CA 1
ATOM 734 C C . ASP A 1 99 ? -4.223 -7.32 4.957 1 98.56 99 ASP A C 1
ATOM 736 O O . ASP A 1 99 ? -4 -8.289 4.227 1 98.56 99 ASP A O 1
ATOM 740 N N . GLN A 1 100 ? -3.404 -6.449 5.113 1 98.94 100 GLN A N 1
ATOM 741 C CA . GLN A 1 100 ? -1.995 -6.516 4.738 1 98.94 100 GLN A CA 1
ATOM 742 C C . GLN A 1 100 ? -1.123 -5.801 5.77 1 98.94 100 GLN A C 1
ATOM 744 O O . GLN A 1 100 ? -1.421 -4.672 6.168 1 98.94 100 GLN A O 1
ATOM 749 N N . THR A 1 101 ? -0.113 -6.469 6.242 1 98.94 101 THR A N 1
ATOM 750 C CA . THR A 1 101 ? 0.905 -5.922 7.133 1 98.94 101 THR A CA 1
ATOM 751 C C . THR A 1 101 ? 2.271 -5.914 6.453 1 98.94 101 THR A C 1
ATOM 753 O O . THR A 1 101 ? 2.723 -6.945 5.941 1 98.94 101 THR A O 1
ATOM 756 N N . THR A 1 102 ? 2.871 -4.809 6.422 1 98.94 102 THR A N 1
ATOM 757 C CA . THR A 1 102 ? 4.188 -4.672 5.809 1 98.94 102 THR A CA 1
ATOM 758 C C . THR A 1 102 ? 5.211 -4.176 6.828 1 98.94 102 THR A C 1
ATOM 760 O O . THR A 1 102 ? 4.957 -3.201 7.539 1 98.94 102 THR A O 1
ATOM 763 N N . HIS A 1 103 ? 6.281 -4.797 6.926 1 98.94 103 HIS A N 1
ATOM 764 C CA . HIS A 1 103 ? 7.457 -4.359 7.672 1 98.94 103 HIS A CA 1
ATOM 765 C C . HIS A 1 103 ? 8.609 -4.02 6.73 1 98.94 103 HIS A C 1
ATOM 767 O O . HIS A 1 103 ? 9.156 -4.906 6.066 1 98.94 103 HIS A O 1
ATOM 773 N N . PHE A 1 104 ? 8.938 -2.77 6.734 1 98.81 104 PHE A N 1
ATOM 774 C CA . PHE A 1 104 ? 10.039 -2.328 5.883 1 98.81 104 PHE A CA 1
ATOM 775 C C . PHE A 1 104 ? 11.375 -2.502 6.594 1 98.81 104 PHE A C 1
ATOM 777 O O . PHE A 1 104 ? 11.508 -2.15 7.77 1 98.81 104 PHE A O 1
ATOM 784 N N . MET A 1 105 ? 12.344 -3.016 5.832 1 98.25 105 MET A N 1
ATOM 785 C CA . MET A 1 105 ? 13.586 -3.396 6.492 1 98.25 105 MET A CA 1
ATOM 786 C C . MET A 1 105 ? 14.766 -2.609 5.93 1 98.25 105 MET A C 1
ATOM 788 O O . MET A 1 105 ? 15.688 -2.26 6.664 1 98.25 105 MET A O 1
ATOM 792 N N . ARG A 1 106 ? 14.688 -2.377 4.645 1 96.69 106 ARG A N 1
ATOM 793 C CA . ARG A 1 106 ? 15.812 -1.725 3.988 1 96.69 106 ARG A CA 1
ATOM 794 C C . ARG A 1 106 ? 15.352 -0.884 2.805 1 96.69 106 ARG A C 1
ATOM 796 O O . ARG A 1 106 ? 14.422 -1.266 2.092 1 96.69 106 ARG A O 1
ATOM 803 N N . ALA A 1 107 ? 16.094 0.193 2.615 1 95.44 107 ALA A N 1
ATOM 804 C CA . ALA A 1 107 ? 15.82 1.027 1.446 1 95.44 107 ALA A CA 1
ATOM 805 C C . ALA A 1 107 ? 16.328 0.36 0.17 1 95.44 107 ALA A C 1
ATOM 807 O O . ALA A 1 107 ? 17.312 -0.377 0.196 1 95.44 107 ALA A O 1
ATOM 808 N N . VAL A 1 108 ? 15.562 0.562 -0.88 1 95.62 108 VAL A N 1
ATOM 809 C CA . VAL A 1 108 ? 15.992 0.113 -2.199 1 95.62 108 VAL A CA 1
ATOM 810 C C . VAL A 1 108 ? 16.312 1.321 -3.076 1 95.62 108 VAL A C 1
ATOM 812 O O . VAL A 1 108 ? 15.477 2.211 -3.25 1 95.62 108 VAL A O 1
ATOM 815 N N . THR A 1 109 ? 17.547 1.339 -3.564 1 93.75 109 THR A N 1
ATOM 816 C CA . THR A 1 109 ? 17.984 2.369 -4.504 1 93.75 109 THR A CA 1
ATOM 817 C C . THR A 1 109 ? 18.531 1.742 -5.777 1 93.75 109 THR A C 1
ATOM 819 O O . THR A 1 109 ? 19.297 0.777 -5.719 1 93.75 109 THR A O 1
ATOM 822 N N . ALA A 1 110 ? 18.094 2.172 -6.898 1 93.44 110 ALA A N 1
ATOM 823 C CA . ALA A 1 110 ? 18.641 1.834 -8.211 1 93.44 110 ALA A CA 1
ATOM 824 C C . ALA A 1 110 ? 18.688 0.322 -8.406 1 93.44 110 ALA A C 1
ATOM 826 O O . ALA A 1 110 ? 19.703 -0.217 -8.859 1 93.44 110 ALA A O 1
ATOM 827 N N . SER A 1 111 ? 17.734 -0.431 -8.016 1 96.75 111 SER A N 1
ATOM 828 C CA . SER A 1 111 ? 17.641 -1.879 -8.172 1 96.75 111 SER A CA 1
ATOM 829 C C . SER A 1 111 ? 16.188 -2.314 -8.398 1 96.75 111 SER A C 1
ATOM 831 O O . SER A 1 111 ? 15.266 -1.727 -7.836 1 96.75 111 SER A O 1
ATOM 833 N N . ASP A 1 112 ? 16.094 -3.326 -9.258 1 98.62 112 ASP A N 1
ATOM 834 C CA . ASP A 1 112 ? 14.82 -4.031 -9.273 1 98.62 112 ASP A CA 1
ATOM 835 C C . ASP A 1 112 ? 14.523 -4.668 -7.918 1 98.62 112 ASP A C 1
ATOM 837 O O . ASP A 1 112 ? 15.414 -4.785 -7.074 1 98.62 112 ASP A O 1
ATOM 841 N N . VAL A 1 113 ? 13.281 -4.977 -7.703 1 98.81 113 VAL A N 1
ATOM 842 C CA . VAL A 1 113 ? 12.867 -5.688 -6.5 1 98.81 113 VAL A CA 1
ATOM 843 C C . VAL A 1 113 ? 12.156 -6.984 -6.883 1 98.81 113 VAL A C 1
ATOM 845 O O . VAL A 1 113 ? 11.359 -7.004 -7.824 1 98.81 113 VAL A O 1
ATOM 848 N N . LEU A 1 114 ? 12.469 -8.047 -6.191 1 98.94 114 LEU A N 1
ATOM 849 C CA . LEU A 1 114 ? 11.773 -9.32 -6.355 1 98.94 114 LEU A CA 1
ATOM 850 C C . LEU A 1 114 ? 10.789 -9.555 -5.215 1 98.94 114 LEU A C 1
ATOM 852 O O . LEU A 1 114 ? 11.086 -9.242 -4.059 1 98.94 114 LEU A O 1
ATOM 856 N N . ALA A 1 115 ? 9.68 -10.086 -5.535 1 98.94 115 ALA A N 1
ATOM 857 C CA . ALA A 1 115 ? 8.711 -10.547 -4.535 1 98.94 115 ALA A CA 1
ATOM 858 C C . ALA A 1 115 ? 8.586 -12.07 -4.551 1 98.94 115 ALA A C 1
ATOM 860 O O . ALA A 1 115 ? 8.148 -12.648 -5.547 1 98.94 115 ALA A O 1
ATOM 861 N N . ASP A 1 116 ? 9.008 -12.664 -3.527 1 98.88 116 ASP A N 1
ATOM 862 C CA . ASP A 1 116 ? 8.711 -14.078 -3.301 1 98.88 116 ASP A CA 1
ATOM 863 C C . ASP A 1 116 ? 7.426 -14.242 -2.498 1 98.88 116 ASP A C 1
ATOM 865 O O . ASP A 1 116 ? 7.434 -14.117 -1.271 1 98.88 116 ASP A O 1
ATOM 869 N N . ALA A 1 117 ? 6.363 -14.516 -3.162 1 98.94 117 ALA A N 1
ATOM 870 C CA . ALA A 1 117 ? 5.035 -14.617 -2.559 1 98.94 117 ALA A CA 1
ATOM 871 C C . ALA A 1 117 ? 4.613 -16.078 -2.41 1 98.94 117 ALA A C 1
ATOM 873 O O . ALA A 1 117 ? 4.621 -16.828 -3.383 1 98.94 117 ALA A O 1
ATOM 874 N N . ARG A 1 118 ? 4.191 -16.469 -1.208 1 98.81 118 ARG A N 1
ATOM 875 C CA . ARG A 1 118 ? 3.805 -17.844 -0.909 1 98.81 118 ARG A CA 1
ATOM 876 C C . ARG A 1 118 ? 2.473 -17.875 -0.168 1 98.81 118 ARG A C 1
ATOM 878 O O . ARG A 1 118 ? 2.234 -17.078 0.741 1 98.81 118 ARG A O 1
ATOM 885 N N . VAL A 1 119 ? 1.667 -18.828 -0.617 1 98.75 119 VAL A N 1
ATOM 886 C CA . VAL A 1 119 ? 0.425 -19.078 0.103 1 98.75 119 VAL A CA 1
ATOM 887 C C . VAL A 1 119 ? 0.685 -20.062 1.246 1 98.75 119 VAL A C 1
ATOM 889 O O . VAL A 1 119 ? 1.008 -21.234 1.012 1 98.75 119 VAL A O 1
ATOM 892 N N . VAL A 1 120 ? 0.545 -19.547 2.408 1 98.31 120 VAL A N 1
ATOM 893 C CA . VAL A 1 120 ? 0.823 -20.344 3.6 1 98.31 120 VAL A CA 1
ATOM 894 C C . VAL A 1 120 ? -0.346 -21.281 3.875 1 98.31 120 VAL A C 1
ATOM 896 O O . VAL A 1 120 ? -0.142 -22.438 4.242 1 98.31 120 VAL A O 1
ATOM 899 N N . ARG A 1 121 ? -1.531 -20.797 3.645 1 97.81 121 ARG A N 1
ATOM 900 C CA . ARG A 1 121 ? -2.752 -21.578 3.846 1 97.81 121 ARG A CA 1
ATOM 901 C C . ARG A 1 121 ? -3.861 -21.109 2.91 1 97.81 121 ARG A C 1
ATOM 903 O O . ARG A 1 121 ? -4.121 -19.906 2.807 1 97.81 121 ARG A O 1
ATOM 910 N N . LEU A 1 122 ? -4.426 -22.016 2.305 1 97.31 122 LEU A N 1
ATOM 911 C CA . LEU A 1 122 ? -5.609 -21.75 1.491 1 97.31 122 LEU A CA 1
ATOM 912 C C . LEU A 1 122 ? -6.812 -22.531 2.016 1 97.31 122 LEU A C 1
ATOM 914 O O . LEU A 1 122 ? -6.82 -23.766 1.986 1 97.31 122 LEU A O 1
ATOM 918 N N . GLY A 1 123 ? -7.723 -21.766 2.518 1 96.38 123 GLY A N 1
ATOM 919 C CA . GLY A 1 123 ? -8.977 -22.359 2.934 1 96.38 123 GLY A CA 1
ATOM 920 C C . GLY A 1 123 ? -10.109 -22.125 1.949 1 96.38 123 GLY A C 1
ATOM 921 O O . GLY A 1 123 ? -9.883 -21.656 0.836 1 96.38 123 GLY A O 1
ATOM 922 N N . ARG A 1 124 ? -11.297 -22.5 2.428 1 95.5 124 ARG A N 1
ATOM 923 C CA . ARG A 1 124 ? -12.477 -22.344 1.58 1 95.5 124 ARG A CA 1
ATOM 924 C C . ARG A 1 124 ? -12.82 -20.859 1.385 1 95.5 124 ARG A C 1
ATOM 926 O O . ARG A 1 124 ? -13.195 -20.453 0.285 1 95.5 124 ARG A O 1
ATOM 933 N N . THR A 1 125 ? -12.648 -20.062 2.457 1 97.19 125 THR A N 1
ATOM 934 C CA . THR A 1 125 ? -13.148 -18.688 2.379 1 97.19 125 THR A CA 1
ATOM 935 C C . THR A 1 125 ? -12.023 -17.688 2.602 1 97.19 125 THR A C 1
ATOM 937 O O . THR A 1 125 ? -12.219 -16.484 2.426 1 97.19 125 THR A O 1
ATOM 940 N N . MET A 1 126 ? -10.891 -18.234 3.043 1 98.31 126 MET A N 1
ATOM 941 C CA . MET A 1 126 ? -9.781 -17.344 3.338 1 98.31 126 MET A CA 1
ATOM 942 C C . MET A 1 126 ? -8.469 -17.906 2.795 1 98.31 126 MET A C 1
ATOM 944 O O . MET A 1 126 ? -8.273 -19.125 2.773 1 98.31 126 MET A O 1
ATOM 948 N N . SER A 1 127 ? -7.672 -17.031 2.402 1 98.62 127 SER A N 1
ATOM 949 C CA . SE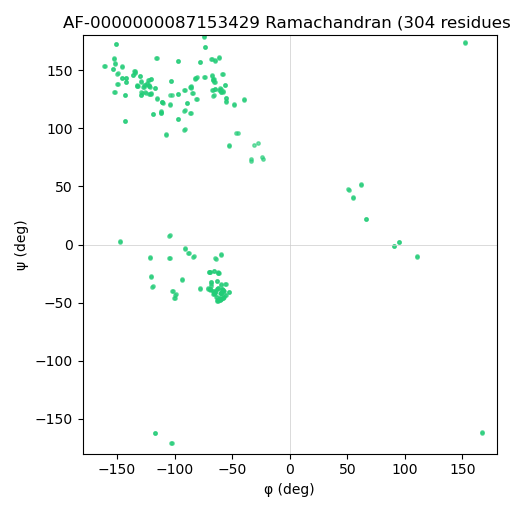R A 1 127 ? -6.285 -17.359 2.084 1 98.62 127 SER A CA 1
ATOM 950 C C . SER A 1 127 ? -5.316 -16.5 2.885 1 98.62 127 SER A C 1
ATOM 952 O O . SER A 1 127 ? -5.566 -15.305 3.1 1 98.62 127 SER A O 1
ATOM 954 N N . PHE A 1 128 ? -4.238 -17.078 3.396 1 98.75 128 PHE A N 1
ATOM 955 C CA . PHE A 1 128 ? -3.178 -16.391 4.121 1 98.75 128 PHE A CA 1
ATOM 956 C C . PHE A 1 128 ? -1.831 -16.594 3.436 1 98.75 128 PHE A C 1
ATOM 958 O O . PHE A 1 128 ? -1.521 -17.703 2.984 1 98.75 128 PHE A O 1
ATOM 965 N N . GLY A 1 129 ? -1.101 -15.547 3.33 1 98.75 129 GLY A N 1
ATOM 966 C CA . GLY A 1 129 ? 0.181 -15.672 2.654 1 98.75 129 GLY A CA 1
ATOM 967 C C . GLY A 1 129 ? 1.22 -14.688 3.154 1 98.75 129 GLY A C 1
ATOM 968 O O . GLY A 1 129 ? 0.918 -13.828 3.984 1 98.75 129 GLY A O 1
ATOM 969 N N . ARG A 1 130 ? 2.387 -14.906 2.664 1 98.75 130 ARG A N 1
ATOM 970 C CA . ARG A 1 130 ? 3.525 -14.055 2.99 1 98.75 130 ARG A CA 1
ATOM 971 C C . ARG A 1 130 ? 4.316 -13.695 1.737 1 98.75 130 ARG A C 1
ATOM 973 O O . ARG A 1 130 ? 4.398 -14.484 0.798 1 98.75 130 ARG A O 1
ATOM 980 N N . VAL A 1 131 ? 4.875 -12.547 1.744 1 98.94 131 VAL A N 1
ATOM 981 C CA . VAL A 1 131 ? 5.738 -12.07 0.668 1 98.94 131 VAL A CA 1
ATOM 982 C C . VAL A 1 131 ? 7.051 -11.547 1.251 1 98.94 131 VAL A C 1
ATOM 984 O O . VAL A 1 131 ? 7.047 -10.766 2.201 1 98.94 131 VAL A O 1
ATOM 987 N N . THR A 1 132 ? 8.102 -12.008 0.742 1 98.94 132 THR A N 1
ATOM 988 C CA . THR A 1 132 ? 9.398 -11.398 0.999 1 98.94 132 THR A CA 1
ATOM 989 C C . THR A 1 132 ? 9.867 -10.586 -0.208 1 98.94 132 THR A C 1
ATOM 991 O O . THR A 1 132 ? 9.961 -11.117 -1.317 1 98.94 132 THR A O 1
ATOM 994 N N . LEU A 1 133 ? 10.078 -9.32 0.007 1 98.94 133 LEU A N 1
ATOM 995 C CA . LEU A 1 133 ? 10.656 -8.461 -1.021 1 98.94 133 LEU A CA 1
ATOM 996 C C . LEU A 1 133 ? 12.18 -8.414 -0.902 1 98.94 133 LEU A C 1
ATOM 998 O O . LEU A 1 133 ? 12.711 -8.203 0.189 1 98.94 133 LEU A O 1
ATOM 1002 N N . LEU A 1 134 ? 12.773 -8.578 -2.029 1 98.81 134 LEU A N 1
ATOM 1003 C CA . LEU A 1 134 ? 14.227 -8.641 -2.064 1 98.81 134 LEU A CA 1
ATOM 1004 C C . LEU A 1 134 ? 14.789 -7.688 -3.109 1 98.81 134 LEU A C 1
ATOM 1006 O O . LEU A 1 134 ? 14.234 -7.559 -4.203 1 98.81 134 LEU A O 1
ATOM 1010 N N . SER A 1 135 ? 15.891 -7.051 -2.715 1 98.44 135 SER A N 1
ATOM 1011 C CA . SER A 1 135 ? 16.641 -6.34 -3.748 1 98.44 135 SER A CA 1
ATOM 1012 C C . SER A 1 135 ? 17.234 -7.309 -4.762 1 98.44 135 SER A C 1
ATOM 1014 O O . SER A 1 135 ? 17.938 -8.258 -4.387 1 98.44 135 SER A O 1
ATOM 1016 N N . ALA A 1 136 ? 16.984 -7.051 -6.004 1 98 136 ALA A N 1
ATOM 1017 C CA . ALA A 1 136 ? 17.5 -7.945 -7.031 1 98 136 ALA A CA 1
ATOM 1018 C C . ALA A 1 136 ? 19.016 -7.832 -7.145 1 98 136 ALA A C 1
ATOM 1020 O O . ALA A 1 136 ? 19.688 -8.75 -7.629 1 98 136 ALA A O 1
ATOM 1021 N N . ALA A 1 137 ? 19.531 -6.688 -6.715 1 96.88 137 ALA A N 1
ATOM 1022 C CA . ALA A 1 137 ? 20.969 -6.41 -6.844 1 96.88 137 ALA A CA 1
ATOM 1023 C C . ALA A 1 137 ? 21.781 -7.316 -5.93 1 96.88 137 ALA A C 1
ATOM 1025 O O . ALA A 1 137 ? 22.891 -7.734 -6.285 1 96.88 137 ALA A O 1
ATOM 1026 N N . ASP A 1 138 ? 21.281 -7.707 -4.777 1 96.56 138 ASP A N 1
ATOM 1027 C CA . ASP A 1 138 ? 22.109 -8.438 -3.834 1 96.56 138 ASP A CA 1
ATOM 1028 C C . ASP A 1 138 ? 21.297 -9.445 -3.031 1 96.56 138 ASP A C 1
ATOM 1030 O O . ASP A 1 138 ? 21.797 -10.047 -2.082 1 96.56 138 ASP A O 1
ATOM 1034 N N . ASN A 1 139 ? 20.031 -9.562 -3.311 1 97.06 139 ASN A N 1
ATOM 1035 C CA . ASN A 1 139 ? 19.109 -10.516 -2.715 1 97.06 139 ASN A CA 1
ATOM 1036 C C . ASN A 1 139 ? 18.891 -10.242 -1.229 1 97.06 139 ASN A C 1
ATOM 1038 O O . ASN A 1 139 ? 18.484 -11.125 -0.481 1 97.06 139 ASN A O 1
ATOM 1042 N N . LYS A 1 140 ? 19.156 -9.016 -0.811 1 97.31 140 LYS A N 1
ATOM 1043 C CA . LYS A 1 140 ? 18.891 -8.648 0.576 1 97.31 140 LYS A CA 1
ATOM 1044 C C . LYS A 1 140 ? 17.422 -8.289 0.774 1 97.31 140 LYS A C 1
ATOM 1046 O O . LYS A 1 140 ? 16.797 -7.648 -0.086 1 97.31 140 LYS A O 1
ATOM 1051 N N . PRO A 1 141 ? 16.906 -8.688 1.948 1 98.25 141 PRO A N 1
ATOM 1052 C CA . PRO A 1 141 ? 15.5 -8.398 2.201 1 98.25 141 PRO A CA 1
ATOM 1053 C C . PRO A 1 141 ? 15.219 -6.906 2.342 1 98.25 141 PRO A C 1
ATOM 1055 O O . PRO A 1 141 ? 15.953 -6.195 3.031 1 98.25 141 PRO A O 1
ATOM 1058 N N . VAL A 1 142 ? 14.211 -6.473 1.676 1 98.56 142 VAL A N 1
ATOM 1059 C CA . VAL A 1 142 ? 13.766 -5.086 1.642 1 98.56 142 VAL A CA 1
ATOM 1060 C C . VAL A 1 142 ? 12.547 -4.91 2.541 1 98.56 142 VAL A C 1
ATOM 1062 O O . VAL A 1 142 ? 12.414 -3.9 3.238 1 98.56 142 VAL A O 1
ATOM 1065 N N . ALA A 1 143 ? 11.625 -5.844 2.551 1 98.88 143 ALA A N 1
ATOM 1066 C CA . ALA A 1 143 ? 10.398 -5.805 3.342 1 98.88 143 ALA A CA 1
ATOM 1067 C C . ALA A 1 143 ? 9.805 -7.199 3.492 1 98.88 143 ALA A C 1
ATOM 1069 O O . ALA A 1 143 ? 10.078 -8.094 2.686 1 98.88 143 ALA A O 1
ATOM 1070 N N . MET A 1 144 ? 9.086 -7.363 4.535 1 98.88 144 MET A N 1
ATOM 1071 C CA . MET A 1 144 ? 8.273 -8.547 4.789 1 98.88 144 MET A CA 1
ATOM 1072 C C . MET A 1 144 ? 6.793 -8.18 4.863 1 98.88 144 MET A C 1
ATOM 1074 O O . MET A 1 144 ? 6.418 -7.227 5.547 1 98.88 144 MET A O 1
ATOM 1078 N N . VAL A 1 145 ? 6.023 -9 4.191 1 98.94 145 VAL A N 1
ATOM 1079 C CA . VAL A 1 145 ? 4.602 -8.672 4.094 1 98.94 145 VAL A CA 1
ATOM 1080 C C . VAL A 1 145 ? 3.768 -9.914 4.41 1 98.94 145 VAL A C 1
ATOM 1082 O O . VAL A 1 145 ? 4.09 -11.016 3.967 1 98.94 145 VAL A O 1
ATOM 1085 N N . SER A 1 146 ? 2.754 -9.734 5.18 1 98.88 146 SER A N 1
ATOM 1086 C CA . SER A 1 146 ? 1.733 -10.75 5.406 1 98.88 146 SER A CA 1
ATOM 1087 C C . SER A 1 146 ? 0.354 -10.258 4.984 1 98.88 146 SER A C 1
ATOM 1089 O O . SER A 1 146 ? 0.018 -9.086 5.195 1 98.88 146 SER A O 1
ATOM 1091 N N . SER A 1 147 ? -0.382 -11.133 4.441 1 98.69 147 SER A N 1
ATOM 1092 C CA . SER A 1 147 ? -1.69 -10.703 3.959 1 98.69 147 SER A CA 1
ATOM 1093 C C . SER A 1 147 ? -2.732 -11.805 4.133 1 98.69 147 SER A C 1
ATOM 1095 O O . SER A 1 147 ? -2.391 -12.984 4.195 1 98.69 147 SER A O 1
ATOM 1097 N N . ALA A 1 148 ? -3.934 -11.375 4.258 1 98.88 148 ALA A N 1
ATOM 1098 C CA . ALA A 1 148 ? -5.117 -12.234 4.219 1 98.88 148 ALA A CA 1
ATOM 1099 C C . ALA A 1 148 ? -6.078 -11.789 3.117 1 98.88 148 ALA A C 1
ATOM 1101 O O . ALA A 1 148 ? -6.266 -10.594 2.893 1 98.88 148 ALA A O 1
ATOM 1102 N N . PHE A 1 149 ? -6.676 -12.719 2.467 1 98.69 149 PHE A N 1
ATOM 1103 C CA . PHE A 1 149 ? -7.66 -12.477 1.418 1 98.69 149 PHE A CA 1
ATOM 1104 C C . PHE A 1 149 ? -8.953 -13.234 1.703 1 98.69 149 PHE A C 1
ATOM 1106 O O . PHE A 1 149 ? -8.914 -14.398 2.111 1 98.69 149 PHE A O 1
ATOM 1113 N N . ALA A 1 150 ? -10.055 -12.594 1.5 1 98.25 150 ALA A N 1
ATOM 1114 C CA . ALA A 1 150 ? -11.336 -13.297 1.408 1 98.25 150 ALA A CA 1
ATOM 1115 C C . ALA A 1 150 ? -11.531 -13.891 0.019 1 98.25 150 ALA A C 1
ATOM 1117 O O . ALA A 1 150 ? -11.438 -13.188 -0.987 1 98.25 150 ALA A O 1
ATOM 1118 N N . MET A 1 151 ? -11.773 -15.172 0.014 1 97.06 151 MET A N 1
ATOM 1119 C CA . MET A 1 151 ? -12.07 -15.867 -1.235 1 97.06 151 MET A CA 1
ATOM 1120 C C . MET A 1 151 ? -13.57 -15.891 -1.507 1 97.06 151 MET A C 1
ATOM 1122 O O . MET A 1 151 ? -14.336 -16.516 -0.766 1 97.06 151 MET A O 1
ATOM 1126 N N . LEU A 1 152 ? -13.906 -15.211 -2.598 1 90.69 152 LEU A N 1
ATOM 1127 C CA . LEU A 1 152 ? -15.328 -15.031 -2.854 1 90.69 152 LEU A CA 1
ATOM 1128 C C . LEU A 1 152 ? -15.922 -16.266 -3.516 1 90.69 152 LEU A C 1
ATOM 1130 O O . LEU A 1 152 ? -15.227 -16.984 -4.238 1 90.69 152 LEU A O 1
ATOM 1134 N N . PRO A 1 153 ? -17.188 -16.578 -3.119 1 83.75 153 PRO A N 1
ATOM 1135 C CA . PRO A 1 153 ? -17.828 -17.781 -3.664 1 83.75 153 PRO A CA 1
ATOM 1136 C C . PRO A 1 153 ? -17.969 -17.734 -5.184 1 83.75 153 PRO A C 1
ATOM 1138 O O . PRO A 1 153 ? -18.141 -16.656 -5.762 1 83.75 153 PRO A O 1
ATOM 1141 N N . GLY A 1 154 ? -17.625 -18.781 -6.031 1 66.44 154 GLY A N 1
ATOM 1142 C CA . GLY A 1 154 ? -17.859 -18.938 -7.453 1 66.44 154 GLY A CA 1
ATOM 1143 C C . GLY A 1 154 ? -19.328 -19.141 -7.793 1 66.44 154 GLY A C 1
ATOM 1144 O O . GLY A 1 154 ? -20.125 -19.5 -6.93 1 66.44 154 GLY A O 1
ATOM 1145 N N . MET B 1 1 ? 11.992 45.344 9.391 1 30.77 1 MET B N 1
ATOM 1146 C CA . MET B 1 1 ? 10.656 44.812 9.156 1 30.77 1 MET B CA 1
ATOM 1147 C C . MET B 1 1 ? 10.703 43.281 9.086 1 30.77 1 MET B C 1
ATOM 1149 O O . MET B 1 1 ? 11.266 42.719 8.148 1 30.77 1 MET B O 1
ATOM 1153 N N . GLN B 1 2 ? 11.039 42.469 10.188 1 33.34 2 GLN B N 1
ATOM 1154 C CA . GLN B 1 2 ? 11.484 41.094 10.32 1 33.34 2 GLN B CA 1
ATOM 1155 C C . GLN B 1 2 ? 10.547 40.156 9.594 1 33.34 2 GLN B C 1
ATOM 1157 O O . GLN B 1 2 ? 9.336 40.188 9.789 1 33.34 2 GLN B O 1
ATOM 1162 N N . GLN B 1 3 ? 10.57 39.844 8.328 1 40.62 3 GLN B N 1
ATOM 1163 C CA . GLN B 1 3 ? 9.711 38.969 7.523 1 40.62 3 GLN B CA 1
ATOM 1164 C C . GLN B 1 3 ? 9.211 37.781 8.344 1 40.62 3 GLN B C 1
ATOM 1166 O O . GLN B 1 3 ? 10 37 8.852 1 40.62 3 GLN B O 1
ATOM 1171 N N . GLN B 1 4 ? 8.227 37.875 9.344 1 44.06 4 GLN B N 1
ATOM 1172 C CA . GLN B 1 4 ? 7.629 36.906 10.234 1 44.06 4 GLN B CA 1
ATOM 1173 C C . GLN B 1 4 ? 7.586 35.531 9.586 1 44.06 4 GLN B C 1
ATOM 1175 O O . GLN B 1 4 ? 7.098 35.375 8.469 1 44.06 4 GLN B O 1
ATOM 1180 N N . ALA B 1 5 ? 8.562 34.656 9.609 1 48.56 5 ALA B N 1
ATOM 1181 C CA . ALA B 1 5 ? 8.719 33.25 9.234 1 48.56 5 ALA B CA 1
ATOM 1182 C C . ALA B 1 5 ? 7.379 32.531 9.25 1 48.56 5 ALA B C 1
ATOM 1184 O O . ALA B 1 5 ? 6.742 32.406 10.297 1 48.56 5 ALA B O 1
ATOM 1185 N N . GLY B 1 6 ? 6.324 32.625 8.273 1 57.25 6 GLY B N 1
ATOM 1186 C CA . GLY B 1 6 ? 4.965 32.125 8.164 1 57.25 6 GLY B CA 1
ATOM 1187 C C . GLY B 1 6 ? 4.816 30.703 8.68 1 57.25 6 GLY B C 1
ATOM 1188 O O . GLY B 1 6 ? 5.797 29.969 8.773 1 57.25 6 GLY B O 1
ATOM 1189 N N . GLU B 1 7 ? 3.801 30.469 9.734 1 78.94 7 GLU B N 1
ATOM 1190 C CA . GLU B 1 7 ? 3.469 29.203 10.375 1 78.94 7 GLU B CA 1
ATOM 1191 C C . GLU B 1 7 ? 3.256 28.109 9.344 1 78.94 7 GLU B C 1
ATOM 1193 O O . GLU B 1 7 ? 2.699 28.344 8.273 1 78.94 7 GLU B O 1
ATOM 1198 N N . PHE B 1 8 ? 4.051 26.969 9.391 1 90.5 8 PHE B N 1
ATOM 1199 C CA . PHE B 1 8 ? 3.854 25.797 8.547 1 90.5 8 PHE B CA 1
ATOM 1200 C C . PHE B 1 8 ? 2.385 25.391 8.516 1 90.5 8 PHE B C 1
ATOM 1202 O O . PHE B 1 8 ? 1.857 24.859 9.5 1 90.5 8 PHE B O 1
ATOM 1209 N N . GLY B 1 9 ? 1.731 25.875 7.457 1 94.88 9 GLY B N 1
ATOM 1210 C CA . GLY B 1 9 ? 0.29 25.688 7.379 1 94.88 9 GLY B CA 1
ATOM 1211 C C . GLY B 1 9 ? -0.141 24.844 6.199 1 94.88 9 GLY B C 1
ATOM 1212 O O . GLY B 1 9 ? 0.655 24.062 5.664 1 94.88 9 GLY B O 1
ATOM 1213 N N . ILE B 1 10 ? -1.43 24.953 5.883 1 96.62 10 ILE B N 1
ATOM 1214 C CA . ILE B 1 10 ? -2.047 24.062 4.902 1 96.62 10 ILE B CA 1
ATOM 1215 C C . ILE B 1 10 ? -1.402 24.281 3.535 1 96.62 10 ILE B C 1
ATOM 1217 O O . ILE B 1 10 ? -1.252 23.344 2.754 1 96.62 10 ILE B O 1
ATOM 1221 N N . GLU B 1 11 ? -0.946 25.469 3.225 1 96.75 11 GLU B N 1
ATOM 1222 C CA .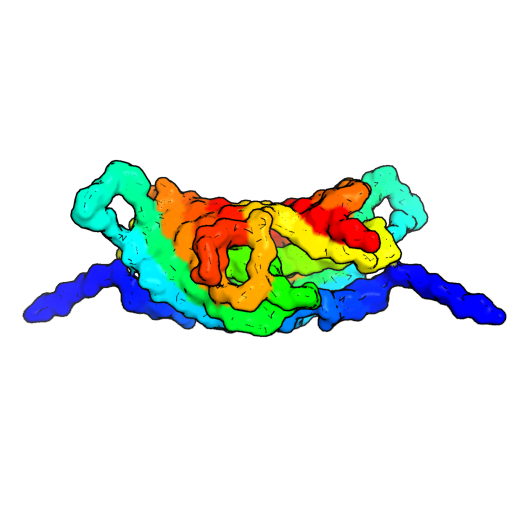 GLU B 1 11 ? -0.295 25.734 1.943 1 96.75 11 GLU B CA 1
ATOM 1223 C C . GLU B 1 11 ? 1.053 25.031 1.854 1 96.75 11 GLU B C 1
ATOM 1225 O O . GLU B 1 11 ? 1.451 24.578 0.778 1 96.75 11 GLU B O 1
ATOM 1230 N N . ASP B 1 12 ? 1.707 24.938 2.934 1 97 12 ASP B N 1
ATOM 1231 C CA . ASP B 1 12 ? 2.955 24.188 2.977 1 97 12 ASP B CA 1
ATOM 1232 C C . ASP B 1 12 ? 2.701 22.703 2.752 1 97 12 ASP B C 1
ATOM 1234 O O . ASP B 1 12 ? 3.463 22.031 2.049 1 97 12 ASP B O 1
ATOM 1238 N N . ALA B 1 13 ? 1.648 22.234 3.395 1 97.56 13 ALA B N 1
ATOM 1239 C CA . ALA B 1 13 ? 1.27 20.844 3.217 1 97.56 13 ALA B CA 1
ATOM 1240 C C . ALA B 1 13 ? 0.959 20.531 1.753 1 97.56 13 ALA B C 1
ATOM 1242 O O . ALA B 1 13 ? 1.379 19.5 1.224 1 97.56 13 ALA B O 1
ATOM 1243 N N . ARG B 1 14 ? 0.251 21.453 1.107 1 98 14 ARG B N 1
ATOM 1244 C CA . ARG B 1 14 ? -0.095 21.281 -0.3 1 98 14 ARG B CA 1
ATOM 1245 C C . ARG B 1 14 ? 1.154 21.281 -1.175 1 98 14 ARG B C 1
ATOM 1247 O O . ARG B 1 14 ? 1.266 20.484 -2.111 1 98 14 ARG B O 1
ATOM 1254 N N . ARG B 1 15 ? 2.057 22.125 -0.874 1 96.88 15 ARG B N 1
ATOM 1255 C CA . ARG B 1 15 ? 3.326 22.141 -1.595 1 96.88 15 ARG B CA 1
ATOM 1256 C C . ARG B 1 15 ? 4.098 20.844 -1.39 1 96.88 15 ARG B C 1
ATOM 1258 O O . ARG B 1 15 ? 4.629 20.281 -2.346 1 96.88 15 ARG B O 1
ATOM 1265 N N . ALA B 1 16 ? 4.137 20.406 -0.147 1 96.12 16 ALA B N 1
ATOM 1266 C CA . ALA B 1 16 ? 4.836 19.172 0.179 1 96.12 16 ALA B CA 1
ATOM 1267 C C . ALA B 1 16 ? 4.234 17.984 -0.575 1 96.12 16 ALA B C 1
ATOM 1269 O O . ALA B 1 16 ? 4.961 17.125 -1.083 1 96.12 16 ALA B O 1
ATOM 1270 N N . LEU B 1 17 ? 2.93 17.938 -0.648 1 96.81 17 LEU B N 1
ATOM 1271 C CA . LEU B 1 17 ? 2.229 16.875 -1.348 1 96.81 17 LEU B CA 1
ATOM 1272 C C . LEU B 1 17 ? 2.699 16.766 -2.795 1 96.81 17 LEU B C 1
ATOM 1274 O O . LEU B 1 17 ? 2.834 15.664 -3.33 1 96.81 17 LEU B O 1
ATOM 1278 N N . GLY B 1 18 ? 3.029 17.859 -3.373 1 95.38 18 GLY B N 1
ATOM 1279 C CA . GLY B 1 18 ? 3.443 17.891 -4.766 1 95.38 18 GLY B CA 1
ATOM 1280 C C . GLY B 1 18 ? 4.93 17.656 -4.953 1 95.38 18 GLY B C 1
ATOM 1281 O O . GLY B 1 18 ? 5.398 17.453 -6.074 1 95.38 18 GLY B O 1
ATOM 1282 N N . GLU B 1 19 ? 5.691 17.609 -3.871 1 94 19 GLU B N 1
ATOM 1283 C CA . GLU B 1 19 ? 7.141 17.672 -4.02 1 94 19 GLU B CA 1
ATOM 1284 C C . GLU B 1 19 ? 7.812 16.422 -3.438 1 94 19 GLU B C 1
ATOM 1286 O O . GLU B 1 19 ? 8.891 16.031 -3.885 1 94 19 GLU B O 1
ATOM 1291 N N . ILE B 1 20 ? 7.23 15.797 -2.49 1 94.06 20 ILE B N 1
ATOM 1292 C CA . ILE B 1 20 ? 7.949 14.836 -1.664 1 94.06 20 ILE B CA 1
ATOM 1293 C C . ILE B 1 20 ? 7.777 13.43 -2.24 1 94.06 20 ILE B C 1
ATOM 1295 O O . ILE B 1 20 ? 8.68 12.594 -2.139 1 94.06 20 ILE B O 1
ATOM 1299 N N . PHE B 1 21 ? 6.707 13.18 -2.869 1 97.38 21 PHE B N 1
ATOM 1300 C CA . PHE B 1 21 ? 6.348 11.797 -3.172 1 97.38 21 PHE B CA 1
ATOM 1301 C C . PHE B 1 21 ? 6.762 11.43 -4.594 1 97.38 21 PHE B C 1
ATOM 1303 O O . PHE B 1 21 ? 6.953 12.305 -5.438 1 97.38 21 PHE B O 1
ATOM 1310 N N . ALA B 1 22 ? 6.918 10.172 -4.828 1 98.12 22 ALA B N 1
ATOM 1311 C CA . ALA B 1 22 ? 7.273 9.648 -6.145 1 98.12 22 ALA B CA 1
ATOM 1312 C C . ALA B 1 22 ? 6.238 10.055 -7.195 1 98.12 22 ALA B C 1
ATOM 1314 O O . ALA B 1 22 ? 5.043 10.117 -6.902 1 98.12 22 ALA B O 1
ATOM 1315 N N . PRO B 1 23 ? 6.703 10.273 -8.445 1 98.12 23 PRO B N 1
ATOM 1316 C CA . PRO B 1 23 ? 5.766 10.609 -9.516 1 98.12 23 PRO B CA 1
ATOM 1317 C C . PRO B 1 23 ? 4.617 9.609 -9.641 1 98.12 23 PRO B C 1
ATOM 1319 O O . PRO B 1 23 ? 3.475 10.008 -9.883 1 98.12 23 PRO B O 1
ATOM 1322 N N . TRP B 1 24 ? 4.883 8.336 -9.516 1 98.56 24 TRP B N 1
ATOM 1323 C CA . TRP B 1 24 ? 3.85 7.305 -9.57 1 98.56 24 TRP B CA 1
ATOM 1324 C C . TRP B 1 24 ? 2.797 7.539 -8.492 1 98.56 24 TRP B C 1
ATOM 1326 O O . TRP B 1 24 ? 1.6 7.383 -8.734 1 98.56 24 TRP B O 1
ATOM 1336 N N . VAL B 1 25 ? 3.189 7.957 -7.312 1 98.69 25 VAL B N 1
ATOM 1337 C CA . VAL B 1 25 ? 2.256 8.258 -6.23 1 98.69 25 VAL B CA 1
ATOM 1338 C C . VAL B 1 25 ? 1.484 9.539 -6.555 1 98.69 25 VAL B C 1
ATOM 1340 O O . VAL B 1 25 ? 0.284 9.625 -6.285 1 98.69 25 VAL B O 1
ATOM 1343 N N . GLN B 1 26 ? 2.182 10.453 -7.133 1 98.31 26 GLN B N 1
ATOM 1344 C CA . GLN B 1 26 ? 1.551 11.719 -7.488 1 98.31 26 GLN B CA 1
ATOM 1345 C C . GLN B 1 26 ? 0.419 11.508 -8.492 1 98.31 26 GLN B C 1
ATOM 1347 O O . GLN B 1 26 ? -0.521 12.305 -8.547 1 98.31 26 GLN B O 1
ATOM 1352 N N . ASP B 1 27 ? 0.476 10.445 -9.227 1 98.5 27 ASP B N 1
ATOM 1353 C CA . ASP B 1 27 ? -0.572 10.117 -10.188 1 98.5 27 ASP B CA 1
ATOM 1354 C C . ASP B 1 27 ? -1.9 9.852 -9.484 1 98.5 27 ASP B C 1
ATOM 1356 O O . ASP B 1 27 ? -2.951 9.805 -10.133 1 98.5 27 ASP B O 1
ATOM 1360 N N . LEU B 1 28 ? -1.899 9.695 -8.18 1 98.69 28 LEU B N 1
ATOM 1361 C CA . LEU B 1 28 ? -3.141 9.539 -7.422 1 98.69 28 LEU B CA 1
ATOM 1362 C C . LEU B 1 28 ? -3.92 10.852 -7.395 1 98.69 28 LEU B C 1
ATOM 1364 O O . LEU B 1 28 ? -5.121 10.859 -7.109 1 98.69 28 LEU B O 1
ATOM 1368 N N . ASN B 1 29 ? -3.191 11.945 -7.582 1 98.56 29 ASN B N 1
ATOM 1369 C CA . ASN B 1 29 ? -3.801 13.273 -7.672 1 98.56 29 ASN B CA 1
ATOM 1370 C C . ASN B 1 29 ? -4.52 13.648 -6.383 1 98.56 29 ASN B C 1
ATOM 1372 O O . ASN B 1 29 ? -5.668 14.094 -6.41 1 98.56 29 ASN B O 1
ATOM 1376 N N . LEU B 1 30 ? -3.826 13.531 -5.301 1 98.88 30 LEU B N 1
ATOM 1377 C CA . LEU B 1 30 ? -4.398 13.75 -3.98 1 98.88 30 LEU B CA 1
ATOM 1378 C C . LEU B 1 30 ? -4.535 15.242 -3.689 1 98.88 30 LEU B C 1
ATOM 1380 O O . LEU B 1 30 ? -3.824 16.062 -4.277 1 98.88 30 LEU B O 1
ATOM 1384 N N . ALA B 1 31 ? -5.422 15.531 -2.787 1 98.81 31 ALA B N 1
ATOM 1385 C CA . ALA B 1 31 ? -5.598 16.906 -2.318 1 98.81 31 ALA B CA 1
ATOM 1386 C C . ALA B 1 31 ? -5.594 16.969 -0.793 1 98.81 31 ALA B C 1
ATOM 1388 O O . ALA B 1 31 ? -6.121 16.078 -0.127 1 98.81 31 ALA B O 1
ATOM 1389 N N . VAL B 1 32 ? -5.051 18.016 -0.263 1 98.81 32 VAL B N 1
ATOM 1390 C CA . VAL B 1 32 ? -5.129 18.281 1.171 1 98.81 32 VAL B CA 1
ATOM 1391 C C . VAL B 1 32 ? -6.383 19.094 1.483 1 98.81 32 VAL B C 1
ATOM 1393 O O . VAL B 1 32 ? -6.551 20.203 0.984 1 98.81 32 VAL B O 1
ATOM 1396 N N . GLU B 1 33 ? -7.211 18.531 2.342 1 98.62 33 GLU B N 1
ATOM 1397 C CA . GLU B 1 33 ? -8.461 19.203 2.693 1 98.62 33 GLU B CA 1
ATOM 1398 C C . GLU B 1 33 ? -8.336 19.938 4.02 1 98.62 33 GLU B C 1
ATOM 1400 O O . GLU B 1 33 ? -8.938 21 4.199 1 98.62 33 GLU B O 1
ATOM 1405 N N . GLN B 1 34 ? -7.766 19.359 4.922 1 98.25 34 GLN B N 1
ATOM 1406 C CA . GLN B 1 34 ? -7.535 19.922 6.25 1 98.25 34 GLN B CA 1
ATOM 1407 C C . GLN B 1 34 ? -6.102 19.672 6.711 1 98.25 34 GLN B C 1
ATOM 1409 O O . GLN B 1 34 ? -5.484 18.672 6.32 1 98.25 34 GLN B O 1
ATOM 1414 N N . PHE B 1 35 ? -5.629 20.516 7.445 1 98.12 35 PHE B N 1
ATOM 1415 C CA . PHE B 1 35 ? -4.297 20.453 8.039 1 98.12 35 PHE B CA 1
ATOM 1416 C C . PHE B 1 35 ? -4.309 21.016 9.461 1 98.12 35 PHE B C 1
ATOM 1418 O O . PHE B 1 35 ? -4.418 22.219 9.656 1 98.12 35 PHE B O 1
ATOM 1425 N N . ASP B 1 36 ? -4.219 20.094 10.391 1 96.5 36 ASP B N 1
ATOM 1426 C CA . ASP B 1 36 ? -4.398 20.438 11.797 1 96.5 36 ASP B CA 1
ATOM 1427 C C . ASP B 1 36 ? -3.064 20.406 12.547 1 96.5 36 ASP B C 1
ATOM 1429 O O . ASP B 1 36 ? -2.662 19.359 13.055 1 96.5 36 ASP B O 1
ATOM 1433 N N . PHE B 1 37 ? -2.432 21.469 12.656 1 93.56 37 PHE B N 1
ATOM 1434 C CA . PHE B 1 37 ? -1.103 21.516 13.258 1 93.56 37 PHE B CA 1
ATOM 1435 C C . PHE B 1 37 ? -1.161 22.078 14.672 1 93.56 37 PHE B C 1
ATOM 1437 O O . PHE B 1 37 ? -0.171 22.031 15.406 1 93.56 37 PHE B O 1
ATOM 1444 N N . ALA B 1 38 ? -2.254 22.625 15.047 1 90.75 38 ALA B N 1
ATOM 1445 C CA . ALA B 1 38 ? -2.455 23.141 16.406 1 90.75 38 ALA B CA 1
ATOM 1446 C C . ALA B 1 38 ? -3.881 22.875 16.875 1 90.75 38 ALA B C 1
ATOM 1448 O O . ALA B 1 38 ? -4.828 22.938 16.094 1 90.75 38 ALA B O 1
ATOM 1449 N N . ALA B 1 39 ? -3.918 22.578 18.125 1 89.75 39 ALA B N 1
ATOM 1450 C CA . ALA B 1 39 ? -5.242 22.344 18.688 1 89.75 39 ALA B CA 1
ATOM 1451 C C . ALA B 1 39 ? -6.129 23.578 18.547 1 89.75 39 ALA B C 1
ATOM 1453 O O . ALA B 1 39 ? -5.672 24.703 18.766 1 89.75 39 ALA B O 1
ATOM 1454 N N . PRO B 1 40 ? -7.367 23.312 18.094 1 86.94 40 PRO B N 1
ATOM 1455 C CA . PRO B 1 40 ? -8.281 24.469 18.094 1 86.94 40 PRO B CA 1
ATOM 1456 C C . PRO B 1 40 ? -8.633 24.938 19.5 1 86.94 40 PRO B C 1
ATOM 1458 O O . PRO B 1 40 ? -8.414 24.219 20.484 1 86.94 40 PRO B O 1
ATOM 1461 N N . PRO B 1 41 ? -9.109 26.266 19.484 1 86.12 41 PRO B N 1
ATOM 1462 C CA . PRO B 1 41 ? -9.602 26.688 20.797 1 86.12 41 PRO B CA 1
ATOM 1463 C C . PRO B 1 41 ? -10.672 25.75 21.359 1 86.12 41 PRO B C 1
ATOM 1465 O O . PRO B 1 41 ? -11.609 25.391 20.641 1 86.12 41 PRO B O 1
ATOM 1468 N N . GLY B 1 42 ? -10.586 25.203 22.531 1 85.75 42 GLY B N 1
ATOM 1469 C CA . GLY B 1 42 ? -11.523 24.281 23.141 1 85.75 42 GLY B CA 1
ATOM 1470 C C . GLY B 1 42 ? -11.211 22.828 22.844 1 85.75 42 GLY B C 1
ATOM 1471 O O . GLY B 1 42 ? -11.992 21.938 23.188 1 85.75 42 GLY B O 1
ATOM 1472 N N . GLY B 1 43 ? -10.188 22.781 22.094 1 76.5 43 GLY B N 1
ATOM 1473 C CA . GLY B 1 43 ? -9.781 21.422 21.828 1 76.5 43 GLY B CA 1
ATOM 1474 C C . GLY B 1 43 ? -9.461 20.625 23.078 1 76.5 43 GLY B C 1
ATOM 1475 O O . GLY B 1 43 ? -8.961 21.188 24.062 1 76.5 43 GLY B O 1
ATOM 1476 N N . GLY B 1 44 ? -9.984 19.5 23.172 1 78.81 44 GLY B N 1
ATOM 1477 C CA . GLY B 1 44 ? -9.781 18.688 24.359 1 78.81 44 GLY B CA 1
ATOM 1478 C C . GLY B 1 44 ? -8.391 18.078 24.438 1 78.81 44 GLY B C 1
ATOM 1479 O O . GLY B 1 44 ? -7.582 18.25 23.516 1 78.81 44 GLY B O 1
ATOM 1480 N N . ALA B 1 45 ? -8.156 17.531 25.609 1 85.31 45 ALA B N 1
ATOM 1481 C CA . ALA B 1 45 ? -6.887 16.875 25.891 1 85.31 45 ALA B CA 1
ATOM 1482 C C . ALA B 1 45 ? -6.637 15.719 24.922 1 85.31 45 ALA B C 1
ATOM 1484 O O . ALA B 1 45 ? -5.492 15.289 24.75 1 85.31 45 ALA B O 1
ATOM 1485 N N . ASP B 1 46 ? -7.652 15.383 24.109 1 90.44 46 ASP B N 1
ATOM 1486 C CA . ASP B 1 46 ? -7.559 14.211 23.266 1 90.44 46 ASP B CA 1
ATOM 1487 C C . ASP B 1 46 ? -7.301 14.602 21.812 1 90.44 46 ASP B C 1
ATOM 1489 O O . ASP B 1 46 ? -7.258 13.742 20.922 1 90.44 46 ASP B O 1
ATOM 1493 N N . TRP B 1 47 ? -7.062 15.891 21.656 1 92.88 47 TRP B N 1
ATOM 1494 C CA . TRP B 1 47 ? -6.801 16.359 20.297 1 92.88 47 TRP B CA 1
ATOM 1495 C C . TRP B 1 47 ? -5.492 15.789 19.766 1 92.88 47 TRP B C 1
ATOM 1497 O O . TRP B 1 47 ? -4.504 15.695 20.5 1 92.88 47 TRP B O 1
ATOM 1507 N N . GLN B 1 48 ? -5.469 15.43 18.469 1 96.12 48 GLN B N 1
ATOM 1508 C CA . GLN B 1 48 ? -4.27 14.945 17.781 1 96.12 48 GLN B CA 1
ATOM 1509 C C . GLN B 1 48 ? -4 15.742 16.516 1 96.12 48 GLN B C 1
ATOM 1511 O O . GLN B 1 48 ? -4.926 16.047 15.758 1 96.12 48 GLN B O 1
ATOM 1516 N N . PRO B 1 49 ? -2.76 16.109 16.297 1 97.44 49 PRO B N 1
ATOM 1517 C CA . PRO B 1 49 ? -2.447 16.75 15.016 1 97.44 49 PRO B CA 1
ATOM 1518 C C . PRO B 1 49 ? -2.648 15.805 13.828 1 97.44 49 PRO B C 1
ATOM 1520 O O . PRO B 1 49 ? -2.65 14.586 13.992 1 97.44 49 PRO B O 1
ATOM 1523 N N . GLY B 1 50 ? -2.822 16.391 12.68 1 98.56 50 GLY B N 1
ATOM 1524 C CA . GLY B 1 50 ? -3.025 15.539 11.523 1 98.56 50 GLY B CA 1
ATOM 1525 C C . GLY B 1 50 ? -3.523 16.297 10.305 1 98.56 50 GLY B C 1
ATOM 1526 O O . GLY B 1 50 ? -3.254 17.484 10.156 1 98.56 50 GLY B O 1
ATOM 1527 N N . ALA B 1 51 ? -4.066 15.516 9.398 1 98.75 51 ALA B N 1
ATOM 1528 C CA . ALA B 1 51 ? -4.551 16.078 8.133 1 98.75 51 ALA B CA 1
ATOM 1529 C C . ALA B 1 51 ? -5.668 15.211 7.551 1 98.75 51 ALA B C 1
ATOM 1531 O O . ALA B 1 51 ? -5.734 14.008 7.812 1 98.75 51 ALA B O 1
ATOM 1532 N N . VAL B 1 52 ? -6.527 15.867 6.832 1 98.88 52 VAL B N 1
ATOM 1533 C CA . VAL B 1 52 ? -7.512 15.172 6.008 1 98.88 52 VAL B CA 1
ATOM 1534 C C . VAL B 1 52 ? -7.18 15.367 4.531 1 98.88 52 VAL B C 1
ATOM 1536 O O . VAL B 1 52 ? -7.031 16.5 4.062 1 98.88 52 VAL B O 1
ATOM 1539 N N . LEU B 1 53 ? -6.988 14.305 3.84 1 98.94 53 LEU B N 1
ATOM 1540 C CA . LEU B 1 53 ? -6.73 14.344 2.406 1 98.94 53 LEU B CA 1
ATOM 1541 C C . LEU B 1 53 ? -7.852 13.664 1.63 1 98.94 53 LEU B C 1
ATOM 1543 O O . LEU B 1 53 ? -8.625 12.891 2.199 1 98.94 53 LEU B O 1
ATOM 1547 N N . ARG B 1 54 ? -7.941 13.984 0.329 1 98.94 54 ARG B N 1
ATOM 1548 C CA . ARG B 1 54 ? -8.93 13.406 -0.575 1 98.94 54 ARG B CA 1
ATOM 1549 C C . ARG B 1 54 ? -8.258 12.703 -1.746 1 98.94 54 ARG B C 1
ATOM 1551 O O . ARG B 1 54 ? -7.332 13.25 -2.357 1 98.94 54 ARG B O 1
ATOM 1558 N N . LEU B 1 55 ? -8.656 11.508 -1.964 1 98.88 55 LEU B N 1
ATOM 1559 C CA . LEU B 1 55 ? -8.375 10.766 -3.186 1 98.88 55 LEU B CA 1
ATOM 1560 C C . LEU B 1 55 ? -9.539 10.852 -4.16 1 98.88 55 LEU B C 1
ATOM 1562 O O . LEU B 1 55 ? -10.602 10.273 -3.918 1 98.88 55 LEU B O 1
ATOM 1566 N N . PRO B 1 56 ? -9.344 11.594 -5.219 1 98.75 56 PRO B N 1
ATOM 1567 C CA . PRO B 1 56 ? -10.438 11.625 -6.191 1 98.75 56 PRO B CA 1
ATOM 1568 C C . PRO B 1 56 ? -10.648 10.281 -6.887 1 98.75 56 PRO B C 1
ATOM 1570 O O . PRO B 1 56 ? -9.68 9.578 -7.188 1 98.75 56 PRO B O 1
ATOM 1573 N N . PHE B 1 57 ? -11.93 10.008 -7.168 1 98.19 57 PHE B N 1
ATOM 1574 C CA . PHE B 1 57 ? -12.242 8.789 -7.898 1 98.19 57 PHE B CA 1
ATOM 1575 C C . PHE B 1 57 ? -11.672 8.844 -9.312 1 98.19 57 PHE B C 1
ATOM 1577 O O . PHE B 1 57 ? -11.734 9.883 -9.969 1 98.19 57 PHE B O 1
ATOM 1584 N N . SER B 1 58 ? -11.164 7.793 -9.75 1 97.56 58 SER B N 1
ATOM 1585 C CA . SER B 1 58 ? -10.68 7.602 -11.109 1 97.56 58 SER B CA 1
ATOM 1586 C C . SER B 1 58 ? -10.828 6.148 -11.547 1 97.56 58 SER B C 1
ATOM 1588 O O . SER B 1 58 ? -10.508 5.23 -10.789 1 97.56 58 SER B O 1
ATOM 1590 N N . GLU B 1 59 ? -11.258 5.938 -12.766 1 96.44 59 GLU B N 1
ATOM 1591 C CA . GLU B 1 59 ? -11.352 4.582 -13.297 1 96.44 59 GLU B CA 1
ATOM 1592 C C . GLU B 1 59 ? -9.977 3.916 -13.352 1 96.44 59 GLU B C 1
ATOM 1594 O O . GLU B 1 59 ? -9.875 2.689 -13.281 1 96.44 59 GLU B O 1
ATOM 1599 N N . ARG B 1 60 ? -8.938 4.66 -13.422 1 97.56 60 ARG B N 1
ATOM 1600 C CA . ARG B 1 60 ? -7.582 4.117 -13.492 1 97.56 60 ARG B CA 1
ATOM 1601 C C . ARG B 1 60 ? -7.219 3.387 -12.203 1 97.56 60 ARG B C 1
ATOM 1603 O O . ARG B 1 60 ? -6.27 2.604 -12.172 1 97.56 60 ARG B O 1
ATOM 1610 N N . LEU B 1 61 ? -7.922 3.742 -11.102 1 98.25 61 LEU B N 1
ATOM 1611 C CA . LEU B 1 61 ? -7.609 3.15 -9.805 1 98.25 61 LEU B CA 1
ATOM 1612 C C . LEU B 1 61 ? -8.438 1.893 -9.57 1 98.25 61 LEU B C 1
ATOM 1614 O O . LEU B 1 61 ? -8.281 1.223 -8.547 1 98.25 61 LEU B O 1
ATOM 1618 N N . CYS B 1 62 ? -9.32 1.562 -10.469 1 96.25 62 CYS B N 1
ATOM 1619 C CA . CYS B 1 62 ? -10.289 0.492 -10.258 1 96.25 62 CYS B CA 1
ATOM 1620 C C . CYS B 1 62 ? -9.812 -0.809 -10.891 1 96.25 62 CYS B C 1
ATOM 1622 O O . CYS B 1 62 ? -9.352 -0.815 -12.031 1 96.25 62 CYS B O 1
ATOM 1624 N N . ARG B 1 63 ? -9.867 -1.839 -10.07 1 90.44 63 ARG B N 1
ATOM 1625 C CA . ARG B 1 63 ? -9.664 -3.182 -10.609 1 90.44 63 ARG B CA 1
ATOM 1626 C C . ARG B 1 63 ? -10.891 -3.646 -11.391 1 90.44 63 ARG B C 1
ATOM 1628 O O . ARG B 1 63 ? -11.875 -2.916 -11.508 1 90.44 63 ARG B O 1
ATOM 1635 N N . SER B 1 64 ? -10.688 -4.879 -11.906 1 81.62 64 SER B N 1
ATOM 1636 C CA . SER B 1 64 ? -11.812 -5.465 -12.625 1 81.62 64 SER B CA 1
ATOM 1637 C C . SER B 1 64 ? -13.07 -5.496 -11.758 1 81.62 64 SER B C 1
ATOM 1639 O O . SER B 1 64 ? -13 -5.816 -10.57 1 81.62 64 SER B O 1
ATOM 1641 N N . GLY B 1 65 ? -14.156 -4.93 -12.148 1 82.75 65 GLY B N 1
ATOM 1642 C CA . GLY B 1 65 ? -15.406 -4.848 -11.398 1 82.75 65 GLY B CA 1
ATOM 1643 C C . GLY B 1 65 ? -15.719 -3.443 -10.922 1 82.75 65 GLY B C 1
ATOM 1644 O O . GLY B 1 65 ? -16.797 -3.199 -10.367 1 82.75 65 GLY B O 1
ATOM 1645 N N . GLY B 1 66 ? -14.734 -2.527 -11.047 1 89.44 66 GLY B N 1
ATOM 1646 C CA . GLY B 1 66 ? -15.023 -1.127 -10.781 1 89.44 66 GLY B CA 1
ATOM 1647 C C . GLY B 1 66 ? -14.695 -0.703 -9.367 1 89.44 66 GLY B C 1
ATOM 1648 O O . GLY B 1 66 ? -14.961 0.435 -8.977 1 89.44 66 GLY B O 1
ATOM 1649 N N . THR B 1 67 ? -14.188 -1.59 -8.633 1 95.06 67 THR B N 1
ATOM 1650 C CA . THR B 1 67 ? -13.836 -1.314 -7.246 1 95.06 67 THR B CA 1
ATOM 1651 C C . THR B 1 67 ? -12.438 -0.7 -7.156 1 95.06 67 THR B C 1
ATOM 1653 O O . THR B 1 67 ? -11.508 -1.156 -7.824 1 95.06 67 THR B O 1
ATOM 1656 N N . VAL B 1 68 ? -12.289 0.373 -6.336 1 97.69 68 VAL B N 1
ATOM 1657 C CA . VAL B 1 68 ? -10.984 0.988 -6.141 1 97.69 68 VAL B CA 1
ATOM 1658 C C . VAL B 1 68 ? -10.008 -0.039 -5.57 1 97.69 68 VAL B C 1
ATOM 1660 O O . VAL B 1 68 ? -10.336 -0.756 -4.621 1 97.69 68 VAL B O 1
ATOM 1663 N N . SER B 1 69 ? -8.875 -0.14 -6.125 1 98.31 69 SER B N 1
ATOM 1664 C CA . SER B 1 69 ? -7.914 -1.164 -5.727 1 98.31 69 SER B CA 1
ATOM 1665 C C . SER B 1 69 ? -7.41 -0.923 -4.305 1 98.31 69 SER B C 1
ATOM 1667 O O . SER B 1 69 ? -7.211 0.223 -3.9 1 98.31 69 SER B O 1
ATOM 1669 N N . GLY B 1 70 ? -7.191 -1.986 -3.523 1 98.38 70 GLY B N 1
ATOM 1670 C CA . GLY B 1 70 ? -6.586 -1.879 -2.207 1 98.38 70 GLY B CA 1
ATOM 1671 C C . GLY B 1 70 ? -5.199 -1.265 -2.236 1 98.38 70 GLY B C 1
ATOM 1672 O O . GLY B 1 70 ? -4.793 -0.591 -1.289 1 98.38 70 GLY B O 1
ATOM 1673 N N . GLN B 1 71 ? -4.457 -1.549 -3.297 1 98.75 71 GLN B N 1
ATOM 1674 C CA . GLN B 1 71 ? -3.129 -0.978 -3.492 1 98.75 71 GLN B CA 1
ATOM 1675 C C . GLN B 1 71 ? -3.176 0.547 -3.455 1 98.75 71 GLN B C 1
ATOM 1677 O O . GLN B 1 71 ? -2.359 1.182 -2.781 1 98.75 71 GLN B O 1
ATOM 1682 N N . ALA B 1 72 ? -4.164 1.141 -4.117 1 98.81 72 ALA B N 1
ATOM 1683 C CA . ALA B 1 72 ? -4.32 2.594 -4.125 1 98.81 72 ALA B CA 1
ATOM 1684 C C . ALA B 1 72 ? -4.676 3.117 -2.736 1 98.81 72 ALA B C 1
ATOM 1686 O O . ALA B 1 72 ? -4.168 4.156 -2.311 1 98.81 72 ALA B O 1
ATOM 1687 N N . LEU B 1 73 ? -5.512 2.389 -2.072 1 98.88 73 LEU B N 1
ATOM 1688 C CA . LEU B 1 73 ? -5.93 2.803 -0.738 1 98.88 73 LEU B CA 1
ATOM 1689 C C . LEU B 1 73 ? -4.758 2.758 0.237 1 98.88 73 LEU B C 1
ATOM 1691 O O . LEU B 1 73 ? -4.598 3.66 1.063 1 98.88 73 LEU B O 1
ATOM 1695 N N . MET B 1 74 ? -3.939 1.738 0.165 1 98.94 74 MET B N 1
ATOM 1696 C CA . MET B 1 74 ? -2.762 1.646 1.023 1 98.94 74 MET B CA 1
ATOM 1697 C C . MET B 1 74 ? -1.798 2.795 0.75 1 98.94 74 MET B C 1
ATOM 1699 O O . MET B 1 74 ? -1.279 3.41 1.683 1 98.94 74 MET B O 1
ATOM 1703 N N . ALA B 1 75 ? -1.524 3.027 -0.499 1 98.94 75 ALA B N 1
ATOM 1704 C CA . ALA B 1 75 ? -0.637 4.125 -0.879 1 98.94 75 ALA B CA 1
ATOM 1705 C C . ALA B 1 75 ? -1.188 5.465 -0.406 1 98.94 75 ALA B C 1
ATOM 1707 O O . ALA B 1 75 ? -0.439 6.312 0.084 1 98.94 75 ALA B O 1
ATOM 1708 N N . PHE B 1 76 ? -2.498 5.641 -0.548 1 98.94 76 PHE B N 1
ATOM 1709 C CA . PHE B 1 76 ? -3.182 6.852 -0.119 1 98.94 76 PHE B CA 1
ATOM 1710 C C . PHE B 1 76 ? -3.02 7.062 1.382 1 98.94 76 PHE B C 1
ATOM 1712 O O . PHE B 1 76 ? -2.625 8.148 1.822 1 98.94 76 PHE B O 1
ATOM 1719 N N . ALA B 1 77 ? -3.25 6.035 2.125 1 98.94 77 ALA B N 1
ATOM 1720 C CA . ALA B 1 77 ? -3.131 6.121 3.578 1 98.94 77 ALA B CA 1
ATOM 1721 C C . ALA B 1 77 ? -1.712 6.504 3.99 1 98.94 77 ALA B C 1
ATOM 1723 O O . ALA B 1 77 ? -1.522 7.344 4.871 1 98.94 77 ALA B O 1
ATOM 1724 N N . ASP B 1 78 ? -0.751 5.859 3.393 1 98.94 78 ASP B N 1
ATOM 1725 C CA . ASP B 1 78 ? 0.642 6.18 3.688 1 98.94 78 ASP B CA 1
ATOM 1726 C C . ASP B 1 78 ? 0.941 7.648 3.4 1 98.94 78 ASP B C 1
ATOM 1728 O O . ASP B 1 78 ? 1.582 8.328 4.207 1 98.94 78 ASP B O 1
ATOM 1732 N N . THR B 1 79 ? 0.521 8.117 2.295 1 98.88 79 THR B N 1
ATOM 1733 C CA . THR B 1 79 ? 0.736 9.508 1.896 1 98.88 79 THR B CA 1
ATOM 1734 C C . THR B 1 79 ? 0.104 10.461 2.902 1 98.88 79 THR B C 1
ATOM 1736 O O . THR B 1 79 ? 0.738 11.43 3.332 1 98.88 79 THR B O 1
ATOM 1739 N N . ALA B 1 80 ? -1.132 10.148 3.252 1 98.94 80 ALA B N 1
ATOM 1740 C CA . ALA B 1 80 ? -1.84 10.984 4.215 1 98.94 80 ALA B CA 1
ATOM 1741 C C . ALA B 1 80 ? -1.091 11.047 5.543 1 98.94 80 ALA B C 1
ATOM 1743 O O . ALA B 1 80 ? -1.033 12.102 6.18 1 98.94 80 ALA B O 1
ATOM 1744 N N . MET B 1 81 ? -0.529 9.938 5.93 1 98.81 81 MET B N 1
ATOM 1745 C CA . MET B 1 81 ? 0.17 9.898 7.211 1 98.81 81 MET B CA 1
ATOM 1746 C C . MET B 1 81 ? 1.443 10.734 7.164 1 98.81 81 MET B C 1
ATOM 1748 O O . MET B 1 81 ? 1.815 11.359 8.156 1 98.81 81 MET B O 1
ATOM 1752 N N . VAL B 1 82 ? 2.139 10.703 6.055 1 98.5 82 VAL B N 1
ATOM 1753 C CA . VAL B 1 82 ? 3.307 11.562 5.906 1 98.5 82 VAL B CA 1
ATOM 1754 C C . VAL B 1 82 ? 2.898 13.023 6.094 1 98.5 82 VAL B C 1
ATOM 1756 O O . VAL B 1 82 ? 3.551 13.766 6.832 1 98.5 82 VAL B O 1
ATOM 1759 N N . ILE B 1 83 ? 1.813 13.406 5.484 1 98.69 83 ILE B N 1
ATOM 1760 C CA . ILE B 1 83 ? 1.341 14.781 5.598 1 98.69 83 ILE B CA 1
ATOM 1761 C C . ILE B 1 83 ? 0.934 15.07 7.039 1 98.69 83 ILE B C 1
ATOM 1763 O O . ILE B 1 83 ? 1.194 16.156 7.559 1 98.69 83 ILE B O 1
ATOM 1767 N N . ALA B 1 84 ? 0.271 14.133 7.695 1 98.81 84 ALA B N 1
ATOM 1768 C CA . ALA B 1 84 ? -0.074 14.289 9.109 1 98.81 84 ALA B CA 1
ATOM 1769 C C . ALA B 1 84 ? 1.175 14.508 9.953 1 98.81 84 ALA B C 1
ATOM 1771 O O . ALA B 1 84 ? 1.158 15.297 10.906 1 98.81 84 ALA B O 1
ATOM 1772 N N . ASN B 1 85 ? 2.227 13.805 9.641 1 98.44 85 ASN B N 1
ATOM 1773 C CA . ASN B 1 85 ? 3.475 13.969 10.375 1 98.44 85 ASN B CA 1
ATOM 1774 C C . ASN B 1 85 ? 4.031 15.383 10.227 1 98.44 85 ASN B C 1
ATOM 1776 O O . ASN B 1 85 ? 4.645 15.922 11.148 1 98.44 85 ASN B O 1
ATOM 1780 N N . LEU B 1 86 ? 3.873 15.969 8.992 1 98 86 LEU B N 1
ATOM 1781 C CA . LEU B 1 86 ? 4.277 17.359 8.828 1 98 86 LEU B CA 1
ATOM 1782 C C . LEU B 1 86 ? 3.521 18.266 9.797 1 98 86 LEU B C 1
ATOM 1784 O O . LEU B 1 86 ? 4.094 19.203 10.352 1 98 86 LEU B O 1
ATOM 1788 N N . ALA B 1 87 ? 2.242 17.984 9.992 1 97.88 87 ALA B N 1
ATOM 1789 C CA . ALA B 1 87 ? 1.437 18.766 10.922 1 97.88 87 ALA B CA 1
ATOM 1790 C C . ALA B 1 87 ? 1.968 18.625 12.344 1 97.88 87 ALA B C 1
ATOM 1792 O O . ALA B 1 87 ? 2.168 19.641 13.039 1 97.88 87 ALA B O 1
ATOM 1793 N N . ALA B 1 88 ? 2.199 17.453 12.742 1 97.31 88 ALA B N 1
ATOM 1794 C CA . ALA B 1 88 ? 2.654 17.188 14.102 1 97.31 88 ALA B CA 1
ATOM 1795 C C . ALA B 1 88 ? 4.016 17.828 14.367 1 97.31 88 ALA B C 1
ATOM 1797 O O . ALA B 1 88 ? 4.277 18.312 15.469 1 97.31 88 ALA B O 1
ATOM 1798 N N . ASN B 1 89 ? 4.84 17.781 13.359 1 95.81 89 ASN B N 1
ATOM 1799 C CA . ASN B 1 89 ? 6.199 18.297 13.484 1 95.81 89 ASN B CA 1
ATOM 1800 C C . ASN B 1 89 ? 6.246 19.812 13.258 1 95.81 89 ASN B C 1
ATOM 1802 O O . ASN B 1 89 ? 7.289 20.438 13.445 1 95.81 89 ASN B O 1
ATOM 1806 N N . LYS B 1 90 ? 5.172 20.391 12.781 1 93.69 90 LYS B N 1
ATOM 1807 C CA . LYS B 1 90 ? 5.121 21.781 12.359 1 93.69 90 LYS B CA 1
ATOM 1808 C C . LYS B 1 90 ? 6.246 22.109 11.375 1 93.69 90 LYS B C 1
ATOM 1810 O O . LYS B 1 90 ? 6.953 23.094 11.539 1 93.69 90 LYS B O 1
ATOM 1815 N N . GLY B 1 91 ? 6.367 21.203 10.406 1 94.12 91 GLY B N 1
ATOM 1816 C CA . GLY B 1 91 ? 7.414 21.297 9.398 1 94.12 91 GLY B CA 1
ATOM 1817 C C . GLY B 1 91 ? 7.812 19.938 8.836 1 94.12 91 GLY B C 1
ATOM 1818 O O . GLY B 1 91 ? 7.324 18.906 9.289 1 94.12 91 GLY B O 1
ATOM 1819 N N . TYR B 1 92 ? 8.641 20.047 7.855 1 92.81 92 TYR B N 1
ATOM 1820 C CA . TYR B 1 92 ? 9.125 18.812 7.254 1 92.81 92 TYR B CA 1
ATOM 1821 C C . TYR B 1 92 ? 10.312 18.25 8.039 1 92.81 92 TYR B C 1
ATOM 1823 O O . TYR B 1 92 ? 11.227 19 8.398 1 92.81 92 TYR B O 1
ATOM 1831 N N . ARG B 1 93 ? 10.242 17.078 8.336 1 93.19 93 ARG B N 1
ATOM 1832 C CA . ARG B 1 93 ? 11.32 16.25 8.859 1 93.19 93 ARG B CA 1
ATOM 1833 C C . ARG B 1 93 ? 11.453 14.961 8.055 1 93.19 93 ARG B C 1
ATOM 1835 O O . ARG B 1 93 ? 10.461 14.273 7.805 1 93.19 93 ARG B O 1
ATOM 1842 N N . ALA B 1 94 ? 12.734 14.656 7.648 1 93.75 94 ALA B N 1
ATOM 1843 C CA . ALA B 1 94 ? 12.961 13.414 6.91 1 93.75 94 ALA B CA 1
ATOM 1844 C C . ALA B 1 94 ? 12.453 12.211 7.699 1 93.75 94 ALA B C 1
ATOM 1846 O O . ALA B 1 94 ? 12.625 12.141 8.922 1 93.75 94 ALA B O 1
ATOM 1847 N N . MET B 1 95 ? 11.797 11.312 6.965 1 96.25 95 MET B N 1
ATOM 1848 C CA . MET B 1 95 ? 11.188 10.156 7.613 1 96.25 95 MET B CA 1
ATOM 1849 C C . MET B 1 95 ? 11.102 8.977 6.645 1 96.25 95 MET B C 1
ATOM 1851 O O . MET B 1 95 ? 11.18 9.156 5.43 1 96.25 95 MET B O 1
ATOM 1855 N N . THR B 1 96 ? 10.953 7.773 7.23 1 96.75 96 THR B N 1
ATOM 1856 C CA . THR B 1 96 ? 10.703 6.57 6.441 1 96.75 96 THR B CA 1
ATOM 1857 C C . THR B 1 96 ? 9.727 5.648 7.16 1 96.75 96 THR B C 1
ATOM 1859 O O . THR B 1 96 ? 9.766 5.523 8.383 1 96.75 96 THR B O 1
ATOM 1862 N N . THR B 1 97 ? 8.852 5.078 6.391 1 98 97 THR B N 1
ATOM 1863 C CA . THR B 1 97 ? 7.891 4.137 6.957 1 98 97 THR B CA 1
ATOM 1864 C C . THR B 1 97 ? 8.602 2.895 7.488 1 98 97 THR B C 1
ATOM 1866 O O . THR B 1 97 ? 9.469 2.328 6.816 1 98 97 THR B O 1
ATOM 1869 N N . VAL B 1 98 ? 8.234 2.484 8.672 1 98.62 98 VAL B N 1
ATOM 1870 C CA . VAL B 1 98 ? 8.758 1.274 9.297 1 98.62 98 VAL B CA 1
ATOM 1871 C C . VAL B 1 98 ? 7.758 0.132 9.133 1 98.62 98 VAL B C 1
ATOM 1873 O O . VAL B 1 98 ? 8.133 -0.979 8.758 1 98.62 98 VAL B O 1
ATOM 1876 N N . ASP B 1 99 ? 6.559 0.453 9.406 1 98.56 99 ASP B N 1
ATOM 1877 C CA . ASP B 1 99 ? 5.531 -0.554 9.172 1 98.56 99 ASP B CA 1
ATOM 1878 C C . ASP B 1 99 ? 4.184 0.098 8.859 1 98.56 99 ASP B C 1
ATOM 1880 O O . ASP B 1 99 ? 3.977 1.277 9.156 1 98.56 99 ASP B O 1
ATOM 1884 N N . GLN B 1 100 ? 3.379 -0.535 8.227 1 98.94 100 GLN B N 1
ATOM 1885 C CA . GLN B 1 100 ? 1.993 -0.163 7.961 1 98.94 100 GLN B CA 1
ATOM 1886 C C . GLN B 1 100 ? 1.081 -1.386 7.984 1 98.94 100 GLN B C 1
ATOM 1888 O O . GLN B 1 100 ? 1.388 -2.408 7.367 1 98.94 100 GLN B O 1
ATOM 1893 N N . THR B 1 101 ? 0.028 -1.309 8.734 1 98.94 101 THR B N 1
ATOM 1894 C CA . THR B 1 101 ? -1.025 -2.316 8.797 1 98.94 101 THR B CA 1
ATOM 1895 C C . THR B 1 101 ? -2.348 -1.749 8.289 1 98.94 101 THR B C 1
ATOM 1897 O O . THR B 1 101 ? -2.801 -0.702 8.758 1 98.94 101 THR B O 1
ATOM 1900 N N . THR B 1 102 ? -2.912 -2.396 7.359 1 98.94 102 THR B N 1
ATOM 1901 C CA . THR B 1 102 ? -4.184 -1.965 6.793 1 98.94 102 THR B CA 1
ATOM 1902 C C . THR B 1 102 ? -5.25 -3.041 6.973 1 98.94 102 THR B C 1
ATOM 1904 O O . THR B 1 102 ? -5.016 -4.215 6.672 1 98.94 102 THR B O 1
ATOM 1907 N N . HIS B 1 103 ? -6.344 -2.691 7.461 1 98.94 103 HIS B N 1
ATOM 1908 C CA . HIS B 1 103 ? -7.551 -3.514 7.512 1 98.94 103 HIS B CA 1
ATOM 1909 C C . HIS B 1 103 ? -8.633 -2.959 6.594 1 98.94 103 HIS B C 1
ATOM 1911 O O . HIS B 1 103 ? -9.164 -1.871 6.836 1 98.94 103 HIS B O 1
ATOM 1917 N N . PHE B 1 104 ? -8.93 -3.742 5.598 1 98.81 104 PHE B N 1
ATOM 1918 C CA . PHE B 1 104 ? -9.969 -3.322 4.66 1 98.81 104 PHE B CA 1
ATOM 1919 C C . PHE B 1 104 ? -11.344 -3.732 5.16 1 98.81 104 PHE B C 1
ATOM 1921 O O . PHE B 1 104 ? -11.539 -4.863 5.605 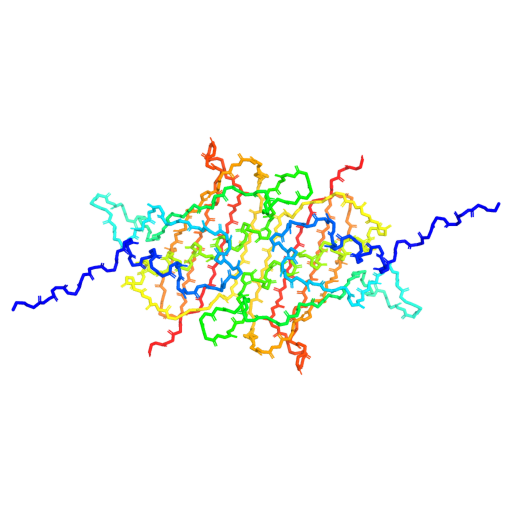1 98.81 104 PHE B O 1
ATOM 1928 N N . MET B 1 105 ? -12.273 -2.773 5.035 1 98.25 105 MET B N 1
ATOM 1929 C CA . MET B 1 105 ? -13.57 -3.018 5.672 1 98.25 105 MET B CA 1
ATOM 1930 C C . MET B 1 105 ? -14.688 -3.031 4.637 1 98.25 105 MET B C 1
ATOM 1932 O O . MET B 1 105 ? -15.648 -3.791 4.766 1 98.25 105 MET B O 1
ATOM 1936 N N . ARG B 1 106 ? -14.523 -2.18 3.652 1 96.69 106 ARG B N 1
ATOM 1937 C CA . ARG B 1 106 ? -15.594 -2.045 2.666 1 96.69 106 ARG B CA 1
ATOM 1938 C C . ARG B 1 106 ? -15.031 -1.658 1.302 1 96.69 106 ARG B C 1
ATOM 1940 O O . ARG B 1 106 ? -14.07 -0.888 1.215 1 96.69 106 ARG B O 1
ATOM 1947 N N . ALA B 1 107 ? -15.719 -2.17 0.294 1 95.44 107 ALA B N 1
ATOM 1948 C CA . ALA B 1 107 ? -15.359 -1.782 -1.065 1 95.44 107 ALA B CA 1
ATOM 1949 C C . ALA B 1 107 ? -15.805 -0.354 -1.366 1 95.44 107 ALA B C 1
ATOM 1951 O O . ALA B 1 107 ? -16.812 0.115 -0.83 1 95.44 107 ALA B O 1
ATOM 1952 N N . VAL B 1 108 ? -14.977 0.334 -2.135 1 95.69 108 VAL B N 1
ATOM 1953 C CA . VAL B 1 108 ? -15.344 1.657 -2.629 1 95.69 108 VAL B CA 1
ATOM 1954 C C . VAL B 1 108 ? -15.578 1.602 -4.137 1 95.69 108 VAL B C 1
ATOM 1956 O O . VAL B 1 108 ? -14.703 1.16 -4.887 1 95.69 108 VAL B O 1
ATOM 1959 N N . THR B 1 109 ? -16.781 2.004 -4.527 1 93.88 109 THR B N 1
ATOM 1960 C CA . THR B 1 109 ? -17.109 2.113 -5.941 1 93.88 109 THR B CA 1
ATOM 1961 C C . THR B 1 109 ? -17.625 3.514 -6.273 1 93.88 109 THR B C 1
ATOM 1963 O O . THR B 1 109 ? -18.422 4.082 -5.52 1 93.88 109 THR B O 1
ATOM 1966 N N . ALA B 1 110 ? -17.094 4.109 -7.289 1 93.5 110 ALA B N 1
ATOM 1967 C CA . ALA B 1 110 ? -17.578 5.355 -7.871 1 93.5 110 ALA B CA 1
ATOM 1968 C C . ALA B 1 110 ? -17.656 6.457 -6.816 1 93.5 110 ALA B C 1
ATOM 1970 O O . ALA B 1 110 ? -18.656 7.176 -6.734 1 93.5 110 ALA B O 1
ATOM 1971 N N . SER B 1 111 ? -16.75 6.59 -5.93 1 96.75 111 SER B N 1
ATOM 1972 C CA . SER B 1 111 ? -16.688 7.613 -4.887 1 96.75 111 SER B CA 1
ATOM 1973 C C . SER B 1 111 ? -15.242 8.023 -4.598 1 96.75 111 SER B C 1
ATOM 1975 O O . SER B 1 111 ? -14.336 7.191 -4.66 1 96.75 111 SER B O 1
ATOM 1977 N N . ASP B 1 112 ? -15.117 9.312 -4.34 1 98.62 112 ASP B N 1
ATOM 1978 C CA . ASP B 1 112 ? -13.867 9.727 -3.721 1 98.62 112 ASP B CA 1
ATOM 1979 C C . ASP B 1 112 ? -13.672 9.055 -2.363 1 98.62 112 ASP B C 1
ATOM 1981 O O . ASP B 1 112 ? -14.617 8.5 -1.799 1 98.62 112 ASP B O 1
ATOM 1985 N N . VAL B 1 113 ? -12.453 9.055 -1.913 1 98.81 113 VAL B N 1
ATOM 1986 C CA . VAL B 1 113 ? -12.125 8.539 -0.585 1 98.81 113 VAL B CA 1
ATOM 1987 C C . VAL B 1 113 ? -11.438 9.625 0.233 1 98.81 113 VAL B C 1
ATOM 1989 O O . VAL B 1 113 ? -10.578 10.352 -0.283 1 98.81 113 VAL B O 1
ATOM 1992 N N . LEU B 1 114 ? -11.82 9.758 1.474 1 98.94 114 LEU B N 1
ATOM 1993 C CA . LEU B 1 114 ? -11.156 10.664 2.408 1 98.94 114 LEU B CA 1
ATOM 1994 C C . LEU B 1 114 ? -10.258 9.891 3.365 1 98.94 114 LEU B C 1
ATOM 1996 O O . LEU B 1 114 ? -10.609 8.797 3.816 1 98.94 114 LEU B O 1
ATOM 2000 N N . ALA B 1 115 ? -9.141 10.438 3.652 1 98.94 115 ALA B N 1
ATOM 2001 C CA . ALA B 1 115 ? -8.25 9.914 4.688 1 98.94 115 ALA B CA 1
ATOM 2002 C C . ALA B 1 115 ? -8.172 10.867 5.875 1 98.94 115 ALA B C 1
ATOM 2004 O O . ALA B 1 115 ? -7.695 12 5.738 1 98.94 115 ALA B O 1
ATOM 2005 N N . ASP B 1 116 ? -8.656 10.453 6.953 1 98.88 116 ASP B N 1
ATOM 2006 C CA . ASP B 1 116 ? -8.422 11.148 8.211 1 98.88 116 ASP B CA 1
ATOM 2007 C C . ASP B 1 116 ? -7.191 10.586 8.93 1 98.88 116 ASP B C 1
ATOM 2009 O O . ASP B 1 116 ? -7.273 9.555 9.594 1 98.88 116 ASP B O 1
ATOM 2013 N N . ALA B 1 117 ? -6.098 11.242 8.781 1 98.94 117 ALA B N 1
ATOM 2014 C CA . ALA B 1 117 ? -4.816 10.797 9.328 1 98.94 117 ALA B CA 1
ATOM 2015 C C . ALA B 1 117 ? -4.453 11.578 10.586 1 98.94 117 ALA B C 1
ATOM 2017 O O . ALA B 1 117 ? -4.426 12.812 10.57 1 98.94 117 ALA B O 1
ATOM 2018 N N . ARG B 1 118 ? -4.121 10.875 11.664 1 98.81 118 ARG B N 1
ATOM 2019 C CA . ARG B 1 118 ? -3.791 11.484 12.945 1 98.81 118 ARG B CA 1
ATOM 2020 C C . ARG B 1 118 ? -2.506 10.898 13.523 1 98.81 118 ARG B C 1
ATOM 2022 O O . ARG B 1 118 ? -2.301 9.68 13.477 1 98.81 118 ARG B O 1
ATOM 2029 N N . VAL B 1 119 ? -1.71 11.805 14.023 1 98.75 119 VAL B N 1
ATOM 2030 C CA . VAL B 1 119 ? -0.521 11.367 14.742 1 98.75 119 VAL B CA 1
ATOM 2031 C C . VAL B 1 119 ? -0.875 11.094 16.203 1 98.75 119 VAL B C 1
ATOM 2033 O O . VAL B 1 119 ? -1.22 12.016 16.953 1 98.75 119 VAL B O 1
ATOM 2036 N N . VAL B 1 120 ? -0.784 9.867 16.531 1 98.31 120 VAL B N 1
ATOM 2037 C CA . VAL B 1 120 ? -1.147 9.438 17.875 1 98.31 120 VAL B CA 1
ATOM 2038 C C . VAL B 1 120 ? -0.023 9.789 18.859 1 98.31 120 VAL B C 1
ATOM 2040 O O . VAL B 1 120 ? -0.28 10.227 19.984 1 98.31 120 VAL B O 1
ATOM 2043 N N . ARG B 1 121 ? 1.184 9.641 18.406 1 97.81 121 ARG B N 1
ATOM 2044 C CA . ARG B 1 121 ? 2.367 9.938 19.203 1 97.81 121 ARG B CA 1
ATOM 2045 C C . ARG B 1 121 ? 3.541 10.336 18.312 1 97.81 121 ARG B C 1
ATOM 2047 O O . ARG B 1 121 ? 3.84 9.656 17.328 1 97.81 121 ARG B O 1
ATOM 2054 N N . LEU B 1 122 ? 4.113 11.359 18.672 1 97.31 122 LEU B N 1
ATOM 2055 C CA . LEU B 1 122 ? 5.355 11.789 18.031 1 97.31 122 LEU B CA 1
ATOM 2056 C C . LEU B 1 122 ? 6.5 11.828 19.031 1 97.31 122 LEU B C 1
ATOM 2058 O O . LEU B 1 122 ? 6.473 12.625 19.984 1 97.31 122 LEU B O 1
ATOM 2062 N N . GLY B 1 123 ? 7.402 10.938 18.812 1 96.38 123 GLY B N 1
ATOM 2063 C CA . GLY B 1 123 ? 8.609 10.953 19.609 1 96.38 123 GLY B CA 1
ATOM 2064 C C . GLY B 1 123 ? 9.805 11.531 18.875 1 96.38 123 GLY B C 1
ATOM 2065 O O . GLY B 1 123 ? 9.664 12.102 17.797 1 96.38 123 GLY B O 1
ATOM 2066 N N . ARG B 1 124 ? 10.953 11.359 19.531 1 95.5 124 ARG B N 1
ATOM 2067 C CA . ARG B 1 124 ? 12.18 11.883 18.969 1 95.5 124 ARG B CA 1
ATOM 2068 C C . ARG B 1 124 ? 12.578 11.094 17.719 1 95.5 124 ARG B C 1
ATOM 2070 O O . ARG B 1 124 ? 13.039 11.68 16.734 1 95.5 124 ARG B O 1
ATOM 2077 N N . THR B 1 125 ? 12.367 9.758 17.75 1 97.19 125 THR B N 1
ATOM 2078 C CA . THR B 1 125 ? 12.914 8.945 16.672 1 97.19 125 THR B CA 1
ATOM 2079 C C . THR B 1 125 ? 11.805 8.18 15.953 1 97.19 125 THR B C 1
ATOM 2081 O O . THR B 1 125 ? 12.039 7.555 14.914 1 97.19 125 THR B O 1
ATOM 2084 N N . MET B 1 126 ? 10.633 8.211 16.578 1 98.31 126 MET B N 1
ATOM 2085 C CA . MET B 1 126 ? 9.523 7.457 16 1 98.31 126 MET B CA 1
ATOM 2086 C C . MET B 1 126 ? 8.234 8.273 16.016 1 98.31 126 MET B C 1
ATOM 2088 O O . MET B 1 126 ? 8.008 9.055 16.953 1 98.31 126 MET B O 1
ATOM 2092 N N . SER B 1 127 ? 7.492 8.062 15.047 1 98.56 127 SER B N 1
ATOM 2093 C CA . SER B 1 127 ? 6.117 8.555 15.031 1 98.56 127 SER B CA 1
ATOM 2094 C C . SER B 1 127 ? 5.129 7.414 14.797 1 98.56 127 SER B C 1
ATOM 2096 O O . SER B 1 127 ? 5.406 6.492 14.031 1 98.56 127 SER B O 1
ATOM 2098 N N . PHE B 1 128 ? 4.008 7.422 15.5 1 98.75 128 PHE B N 1
ATOM 2099 C CA . PHE B 1 128 ? 2.928 6.453 15.352 1 98.75 128 PHE B CA 1
ATOM 2100 C C . PHE B 1 128 ? 1.619 7.156 15 1 98.75 128 PHE B C 1
ATOM 2102 O O . PHE B 1 128 ? 1.306 8.211 15.562 1 98.75 128 PHE B O 1
ATOM 2109 N N . GLY B 1 129 ? 0.925 6.602 14.07 1 98.75 129 GLY B N 1
ATOM 2110 C CA . GLY B 1 129 ? -0.316 7.246 13.672 1 98.75 129 GLY B CA 1
ATOM 2111 C C . GLY B 1 129 ? -1.354 6.27 13.156 1 98.75 129 GLY B C 1
ATOM 2112 O O . GLY B 1 129 ? -1.075 5.078 13.008 1 98.75 129 GLY B O 1
ATOM 2113 N N . ARG B 1 130 ? -2.498 6.816 12.953 1 98.75 130 ARG B N 1
ATOM 2114 C CA . ARG B 1 130 ? -3.627 6.062 12.414 1 98.75 130 ARG B CA 1
ATOM 2115 C C . ARG B 1 130 ? -4.328 6.84 11.305 1 98.75 130 ARG B C 1
ATOM 2117 O O . ARG B 1 130 ? -4.387 8.07 11.344 1 98.75 130 ARG B O 1
ATOM 2124 N N . VAL B 1 131 ? -4.852 6.141 10.375 1 98.94 131 VAL B N 1
ATOM 2125 C CA . VAL B 1 131 ? -5.637 6.711 9.289 1 98.94 131 VAL B CA 1
ATOM 2126 C C . VAL B 1 131 ? -6.965 5.969 9.164 1 98.94 131 VAL B C 1
ATOM 2128 O O . VAL B 1 131 ? -6.996 4.734 9.133 1 98.94 131 VAL B O 1
ATOM 2131 N N . THR B 1 132 ? -7.996 6.684 9.148 1 98.94 132 THR B N 1
ATOM 2132 C CA . THR B 1 132 ? -9.289 6.141 8.75 1 98.94 132 THR B CA 1
ATOM 2133 C C . THR B 1 132 ? -9.656 6.59 7.34 1 98.94 132 THR B C 1
ATOM 2135 O O . THR B 1 132 ? -9.703 7.789 7.059 1 98.94 132 THR B O 1
ATOM 2138 N N . LEU B 1 133 ? -9.859 5.641 6.465 1 98.94 133 LEU B N 1
ATOM 2139 C CA . LEU B 1 133 ? -10.344 5.922 5.121 1 98.94 133 LEU B CA 1
ATOM 2140 C C . LEU B 1 133 ? -11.867 5.844 5.066 1 98.94 133 LEU B C 1
ATOM 2142 O O . LEU B 1 133 ? -12.461 4.875 5.547 1 98.94 133 LEU B O 1
ATOM 2146 N N . LEU B 1 134 ? -12.391 6.848 4.457 1 98.81 134 LEU B N 1
ATOM 2147 C CA . LEU B 1 134 ? -13.844 6.957 4.402 1 98.81 134 LEU B CA 1
ATOM 2148 C C . LEU B 1 134 ? -14.312 7.195 2.971 1 98.81 134 LEU B C 1
ATOM 2150 O O . LEU B 1 134 ? -13.688 7.953 2.225 1 98.81 134 LEU B O 1
ATOM 2154 N N . SER B 1 135 ? -15.43 6.523 2.652 1 98.44 135 SER B N 1
ATOM 2155 C CA . SER B 1 135 ? -16.094 6.9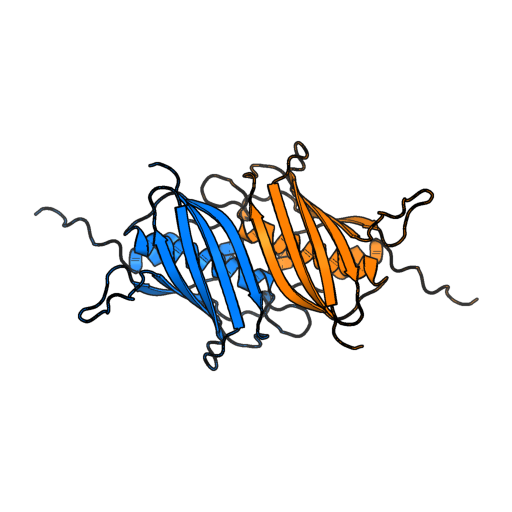06 1.408 1 98.44 135 SER B CA 1
ATOM 2156 C C . SER B 1 135 ? -16.656 8.32 1.498 1 98.44 135 SER B C 1
ATOM 2158 O O . SER B 1 135 ? -17.406 8.641 2.43 1 98.44 135 SER B O 1
ATOM 2160 N N . ALA B 1 136 ? -16.312 9.117 0.55 1 98.06 136 ALA B N 1
ATOM 2161 C CA . ALA B 1 136 ? -16.781 10.5 0.578 1 98.06 136 ALA B CA 1
ATOM 2162 C C . ALA B 1 136 ? -18.297 10.555 0.331 1 98.06 136 ALA B C 1
ATOM 2164 O O . ALA B 1 136 ? -18.953 11.531 0.705 1 98.06 136 ALA B O 1
ATOM 2165 N N . ALA B 1 137 ? -18.812 9.523 -0.326 1 96.94 137 ALA B N 1
ATOM 2166 C CA . ALA B 1 137 ? -20.219 9.492 -0.706 1 96.94 137 ALA B CA 1
ATOM 2167 C C . ALA B 1 137 ? -21.109 9.367 0.522 1 96.94 137 ALA B C 1
ATOM 2169 O O . ALA B 1 137 ? -22.203 9.938 0.561 1 96.94 137 ALA B O 1
ATOM 2170 N N . ASP B 1 138 ? -20.688 8.703 1.571 1 96.62 138 ASP B N 1
ATOM 2171 C CA . ASP B 1 138 ? -21.594 8.445 2.68 1 96.62 138 ASP B CA 1
ATOM 2172 C C . ASP B 1 138 ? -20.859 8.414 4.012 1 96.62 138 ASP B C 1
ATOM 2174 O O . ASP B 1 138 ? -21.438 8.062 5.047 1 96.62 138 ASP B O 1
ATOM 2178 N N . ASN B 1 139 ? -19.578 8.664 4 1 97.06 139 ASN B N 1
ATOM 2179 C CA . ASN B 1 139 ? -18.719 8.758 5.176 1 97.06 139 ASN B CA 1
ATOM 2180 C C . ASN B 1 139 ? -18.594 7.418 5.891 1 97.06 139 ASN B C 1
ATOM 2182 O O . ASN B 1 139 ? -18.25 7.371 7.074 1 97.06 139 ASN B O 1
ATOM 2186 N N . LYS B 1 140 ? -18.844 6.336 5.172 1 97.31 140 LYS B N 1
ATOM 2187 C CA . LYS B 1 140 ? -18.656 5.012 5.758 1 97.31 140 LYS B CA 1
ATOM 2188 C C . LYS B 1 140 ? -17.188 4.594 5.691 1 97.31 140 LYS B C 1
ATOM 2190 O O . LYS B 1 140 ? -16.5 4.852 4.695 1 97.31 140 LYS B O 1
ATOM 2195 N N . PRO B 1 141 ? -16.766 3.912 6.766 1 98.25 141 PRO B N 1
ATOM 2196 C CA . PRO B 1 141 ? -15.367 3.498 6.781 1 98.25 141 PRO B CA 1
ATOM 2197 C C . PRO B 1 141 ? -15.047 2.449 5.719 1 98.25 141 PRO B C 1
ATOM 2199 O O . PRO B 1 141 ? -15.797 1.485 5.555 1 98.25 141 PRO B O 1
ATOM 2202 N N . VAL B 1 142 ? -13.992 2.674 5.023 1 98.56 142 VAL B N 1
ATOM 2203 C CA . VAL B 1 142 ? -13.5 1.824 3.945 1 98.56 142 VAL B CA 1
ATOM 2204 C C . VAL B 1 142 ? -12.336 0.976 4.445 1 98.56 142 VAL B C 1
ATOM 2206 O O . VAL B 1 142 ? -12.227 -0.202 4.098 1 98.56 142 VAL B O 1
ATOM 2209 N N . ALA B 1 143 ? -11.453 1.517 5.238 1 98.88 143 ALA B N 1
ATOM 2210 C CA . ALA B 1 143 ? -10.273 0.839 5.777 1 98.88 143 ALA B CA 1
ATOM 2211 C C . ALA B 1 143 ? -9.727 1.576 6.996 1 98.88 143 ALA B C 1
ATOM 2213 O O . ALA B 1 143 ? -9.977 2.771 7.172 1 98.88 143 ALA B O 1
ATOM 2214 N N . MET B 1 144 ? -9.078 0.855 7.82 1 98.88 144 MET B N 1
ATOM 2215 C CA . MET B 1 144 ? -8.312 1.372 8.953 1 98.88 144 MET B CA 1
ATOM 2216 C C . MET B 1 144 ? -6.832 1.04 8.805 1 98.88 144 MET B C 1
ATOM 2218 O O . MET B 1 144 ? -6.473 -0.101 8.508 1 98.88 144 MET B O 1
ATOM 2222 N N . VAL B 1 145 ? -6.043 2.045 9.062 1 98.94 145 VAL B N 1
ATOM 2223 C CA . VAL B 1 145 ? -4.613 1.881 8.836 1 98.94 145 VAL B CA 1
ATOM 2224 C C . VAL B 1 145 ? -3.836 2.383 10.047 1 98.94 145 VAL B C 1
ATOM 2226 O O . VAL B 1 145 ? -4.16 3.43 10.609 1 98.94 145 VAL B O 1
ATOM 2229 N N . SER B 1 146 ? -2.861 1.645 10.453 1 98.88 146 SER B N 1
ATOM 2230 C CA . SER B 1 146 ? -1.886 2.072 11.453 1 98.88 146 SER B CA 1
ATOM 2231 C C . SER B 1 146 ? -0.47 2.051 10.883 1 98.88 146 SER B C 1
ATOM 2233 O O . SER B 1 146 ? -0.114 1.147 10.125 1 98.88 146 SER B O 1
ATOM 2235 N N . SER B 1 147 ? 0.271 2.99 11.273 1 98.75 147 SER B N 1
ATOM 2236 C CA . SER B 1 147 ? 1.619 3.057 10.719 1 98.75 147 SER B CA 1
ATOM 2237 C C . SER B 1 147 ? 2.615 3.582 11.75 1 98.75 147 SER B C 1
ATOM 2239 O O . SER B 1 147 ? 2.234 4.281 12.688 1 98.75 147 SER B O 1
ATOM 2241 N N . ALA B 1 148 ? 3.82 3.191 11.57 1 98.88 148 ALA B N 1
ATOM 2242 C CA . ALA B 1 148 ? 4.977 3.725 12.289 1 98.88 148 ALA B CA 1
ATOM 2243 C C . ALA B 1 148 ? 6.016 4.277 11.32 1 98.88 148 ALA B C 1
ATOM 2245 O O . ALA B 1 148 ? 6.254 3.695 10.258 1 98.88 148 ALA B O 1
ATOM 2246 N N . PHE B 1 149 ? 6.613 5.348 11.672 1 98.69 149 PHE B N 1
ATOM 2247 C CA . PHE B 1 149 ? 7.664 5.984 10.891 1 98.69 149 PHE B CA 1
ATOM 2248 C C . PHE B 1 149 ? 8.914 6.199 11.742 1 98.69 149 PHE B C 1
ATOM 2250 O O . PHE B 1 149 ? 8.82 6.602 12.898 1 98.69 149 PHE B O 1
ATOM 2257 N N . ALA B 1 150 ? 10.047 5.926 11.172 1 98.25 150 ALA B N 1
ATOM 2258 C CA . ALA B 1 150 ? 11.305 6.398 11.742 1 98.25 150 ALA B CA 1
ATOM 2259 C C . ALA B 1 150 ? 11.57 7.852 11.359 1 98.25 150 ALA B C 1
ATOM 2261 O O . ALA B 1 150 ? 11.555 8.195 10.172 1 98.25 150 ALA B O 1
ATOM 2262 N N . MET B 1 151 ? 11.781 8.641 12.367 1 97 151 MET B N 1
ATOM 2263 C CA . MET B 1 151 ? 12.125 10.039 12.156 1 97 151 MET B CA 1
ATOM 2264 C C . MET B 1 151 ? 13.641 10.227 12.102 1 97 151 MET B C 1
ATOM 2266 O O . MET B 1 151 ? 14.328 10.016 13.094 1 97 151 MET B O 1
ATOM 2270 N N . LEU B 1 152 ? 14.062 10.641 10.914 1 90.5 152 LEU B N 1
ATOM 2271 C CA . LEU B 1 152 ? 15.508 10.695 10.711 1 90.5 152 LEU B CA 1
ATOM 2272 C C . LEU B 1 152 ? 16.094 11.969 11.32 1 90.5 152 LEU B C 1
ATOM 2274 O O . LEU B 1 152 ? 15.414 12.992 11.383 1 90.5 152 LEU B O 1
ATOM 2278 N N . PRO B 1 153 ? 17.328 11.797 11.875 1 83.69 153 PRO B N 1
ATOM 2279 C CA . PRO B 1 153 ? 17.953 12.953 12.523 1 83.69 153 PRO B CA 1
ATOM 2280 C C . PRO B 1 153 ? 18.188 14.117 11.562 1 83.69 153 PRO B C 1
ATOM 2282 O O . PRO B 1 153 ? 18.422 13.898 10.375 1 83.69 153 PRO B O 1
ATOM 2285 N N . GLY B 1 154 ? 17.859 15.438 11.828 1 65.94 154 GLY B N 1
ATOM 2286 C CA . GLY B 1 154 ? 18.188 16.641 11.086 1 65.94 154 GLY B CA 1
ATOM 2287 C C . GLY B 1 154 ? 19.672 16.984 11.117 1 65.94 154 GLY B C 1
ATOM 2288 O O . GLY B 1 154 ? 20.406 16.5 11.977 1 65.94 154 GLY B O 1
#

Sequence (308 aa):
MQQQAGEFGIEDARRALGEIFAPWVQDLNLAVEQFDFAAPPGGGADWQPGAVLRLPFSERLCRSGGTVSGQALMAFADTAMVIANLAANKGYRAMTTVDQTTHFMRAVTASDVLADARVVRLGRTMSFGRVTLLSAADNKPVAMVSSAFAMLPGMQQQAGEFGIEDARRALGEIFAPWVQDLNLAVEQFDFAAPPGGGADWQPGAVLRLPFSERLCRSGGTVSGQALMAFADTAMVIANLAANKGYRAMTTVDQTTHFMRAVTASDVLADARVVRLGRTMSFGRVTLLSAADNKPVAMVSSAFAMLPG

Secondary structure (DSSP, 8-state):
---------HHHHHHHHHHSS-HHHHTT--EEEEEE-SPPTT--TT---EEEEEE---GGGB-TTSBBPHHHHHHHHHHHHHHHHHHHHTS---EEEEEEEEEE----BSS-EEEEEEEEEE-SSEEEEEEEEEETTT--EEEEEEEEEEE---/---------HHHHHHHHHHSS-HHHHTT--EEEEEE-SPPTT--TT---EEEEEE---GGGB-TTSBBPHHHHHHHHHHHHHHHHHHHHTS---EEEEEEEEEE----BSS-EEEEEEEEEE-SSEEEEEEEEEETTT--EEEEEEEEEEE---

pLDDT: mean 93.97, std 11.66, range [30.48, 98.94]

Solvent-accessible surface area (backbone atoms only — not comparable to full-atom values): 16136 Å² total; per-residue (Å²): 132,80,79,75,81,75,76,67,41,56,67,52,49,50,50,44,64,73,61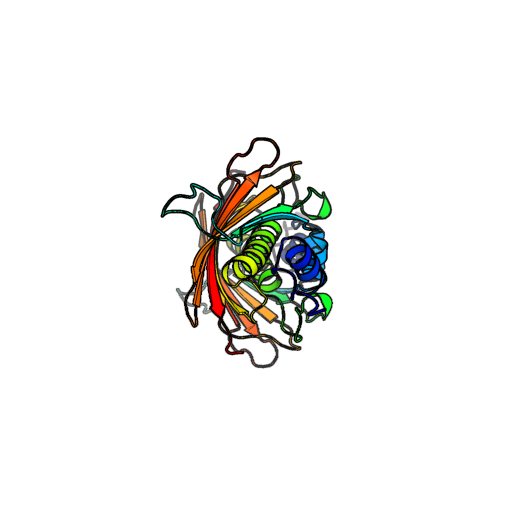,50,57,14,58,61,61,51,68,54,56,67,43,76,74,43,60,34,57,63,79,54,95,83,51,56,96,80,63,57,30,9,23,29,29,36,38,58,62,53,74,47,44,18,19,74,89,53,34,52,33,67,46,58,52,51,31,48,48,53,52,35,41,54,53,4,47,28,20,63,60,58,36,90,68,59,66,45,73,37,32,43,38,38,39,52,71,43,88,47,59,93,41,33,35,31,34,48,12,34,39,77,42,79,57,89,51,39,35,34,32,39,28,42,28,22,32,63,79,75,65,44,69,26,31,42,34,39,38,33,29,40,38,49,85,132,131,80,78,74,79,74,77,68,41,56,67,51,50,48,50,44,63,75,60,49,57,14,57,59,60,52,69,53,56,66,43,75,76,44,61,35,55,62,79,54,93,85,51,56,95,80,64,58,28,9,23,30,30,37,38,61,63,51,75,46,45,18,20,73,89,53,34,52,33,66,47,57,51,52,33,48,47,53,53,35,41,54,54,5,45,28,19,63,61,57,38,90,70,61,66,44,72,36,33,42,37,38,39,51,71,43,89,47,60,94,42,32,34,31,34,48,12,32,39,76,43,79,56,88,51,39,34,35,32,41,28,42,29,21,32,63,81,76,64,45,67,26,32,42,33,40,38,34,30,39,38,49,85,131

Nearest PDB structures (foldseek):
  1zki-assembly1_B  TM=8.953E-01  e=6.613E-10  Pseudomonas aeruginosa PAO1
  3lz7-assembly1_A  TM=8.789E-01  e=4.026E-09  Haemophilus influenzae
  1vh5-assembly1_A  TM=8.625E-01  e=4.026E-09  Escherichia coli
  4k4c-assembly1_D  TM=8.773E-01  e=1.342E-08  Escherichia coli K-12
  2pim-assembly1_A  TM=8.311E-01  e=4.213E-08  Cupriavidus pinatubonensis JMP134

InterPro domains:
  IPR003736 Phenylacetic acid degradation-related domain [TIGR00369] (52-128)
  IPR006683 Thioesterase domain [PF03061] (65-137)
  IPR029069 HotDog domain superfamily [SSF54637] (50-153)

Organism: NCBI:txid2511166